Protein AF-A0A2N8MAU3-F1 (afdb_monomer_lite)

pLDDT: mean 81.54, std 16.74, range [30.52, 98.19]

Secondary structure (DSSP, 8-state):
-PPP-------------PPPPP-TTT-TTTTTSEEEEEEEEE-TT--SS----TTGGGTT-EEEE-SSEEESSTTT-EES---EEEEE-GGGGGGGT-SSHHHHHHHTTS-GGGTTT--EEEEE-SSS-EEEEEETTEEEE-SSSSEEEEEE----SS--HHHHHHHHHHHHHHHHHHHHH-S---GGGSPPSSHHHHHHHHHHHGGG-GGGGTTHHHHHHHHHH-S-HHHHHHHHHHHHHHHHHHHHHHHHHHHHHS-HHHHHHHHHHHHHHHHHHHHHHTHHHHH--STTHHHHHHHHHHHHHHHHHHHHHT--

Structure (mmCIF, N/CA/C/O backbone):
data_AF-A0A2N8MAU3-F1
#
_entry.id   AF-A0A2N8MAU3-F1
#
loop_
_atom_site.group_PDB
_atom_site.id
_atom_site.type_symbol
_atom_site.label_atom_id
_atom_site.label_alt_id
_atom_site.label_comp_id
_atom_site.label_asym_id
_atom_site.label_entity_id
_atom_site.label_seq_id
_atom_site.pdbx_PDB_ins_code
_atom_site.Cartn_x
_atom_site.Cartn_y
_atom_site.Cartn_z
_atom_site.occupancy
_atom_site.B_iso_or_equiv
_atom_site.auth_seq_id
_atom_site.auth_comp_id
_atom_site.auth_asym_id
_atom_site.auth_atom_id
_atom_site.pdbx_PDB_model_num
ATOM 1 N N . MET A 1 1 ? 4.322 -63.209 -23.245 1.00 35.06 1 MET A N 1
ATOM 2 C CA . MET A 1 1 ? 3.659 -62.703 -22.024 1.00 35.06 1 MET A CA 1
ATOM 3 C C . MET A 1 1 ? 4.448 -61.507 -21.496 1.00 35.06 1 MET A C 1
ATOM 5 O O . MET A 1 1 ? 5.537 -61.737 -20.985 1.00 35.06 1 MET A O 1
ATOM 9 N N . PRO A 1 2 ? 3.981 -60.256 -21.631 1.00 38.62 2 PRO A N 1
ATOM 10 C CA . PRO A 1 2 ? 4.537 -59.134 -20.883 1.00 38.62 2 PRO A CA 1
ATOM 11 C C . PRO A 1 2 ? 3.672 -58.840 -19.646 1.00 38.62 2 PRO A C 1
ATOM 13 O O . PRO A 1 2 ? 2.444 -58.888 -19.702 1.00 38.62 2 PRO A O 1
ATOM 16 N N . ARG A 1 3 ? 4.325 -58.597 -18.506 1.00 37.81 3 ARG A N 1
ATOM 17 C CA . ARG A 1 3 ? 3.696 -58.310 -17.208 1.00 37.81 3 ARG A CA 1
ATOM 18 C C . ARG A 1 3 ? 3.239 -56.846 -17.153 1.00 37.81 3 ARG A C 1
ATOM 20 O O . ARG A 1 3 ? 4.057 -55.953 -17.341 1.00 37.81 3 ARG A O 1
ATOM 27 N N . LEU A 1 4 ? 1.955 -56.617 -16.866 1.00 32.88 4 LEU A N 1
ATOM 28 C CA . LEU A 1 4 ? 1.401 -55.305 -16.514 1.00 32.88 4 LEU A CA 1
ATOM 29 C C . LEU A 1 4 ? 1.858 -54.906 -15.102 1.00 32.88 4 LEU A C 1
ATOM 31 O O . LEU A 1 4 ? 1.647 -55.658 -14.152 1.00 32.88 4 LEU A O 1
ATOM 35 N N . ILE A 1 5 ? 2.449 -53.719 -14.966 1.00 39.41 5 ILE A N 1
ATOM 36 C CA . ILE A 1 5 ? 2.705 -53.068 -13.676 1.00 39.41 5 ILE A CA 1
ATOM 37 C C . ILE A 1 5 ? 1.563 -52.074 -13.449 1.00 39.41 5 ILE A C 1
ATOM 39 O O . ILE A 1 5 ? 1.446 -51.087 -14.171 1.00 39.41 5 ILE A O 1
ATOM 43 N N . ALA A 1 6 ? 0.698 -52.355 -12.474 1.00 35.03 6 ALA A N 1
ATOM 44 C CA . ALA A 1 6 ? -0.357 -51.445 -12.044 1.00 35.03 6 ALA A CA 1
ATOM 45 C C . ALA A 1 6 ? 0.228 -50.410 -11.069 1.00 35.03 6 ALA A C 1
ATOM 47 O O . ALA A 1 6 ? 0.664 -50.763 -9.974 1.00 35.03 6 ALA A O 1
ATOM 48 N N . ALA A 1 7 ? 0.250 -49.138 -11.468 1.00 35.91 7 ALA A N 1
ATOM 49 C CA . ALA A 1 7 ? 0.604 -48.029 -10.590 1.00 35.91 7 ALA A CA 1
ATOM 50 C C . ALA A 1 7 ? -0.634 -47.601 -9.784 1.00 35.91 7 ALA A C 1
ATOM 52 O O . ALA A 1 7 ? -1.615 -47.118 -10.348 1.00 35.91 7 ALA A O 1
ATOM 53 N N . LEU A 1 8 ? -0.596 -47.795 -8.463 1.00 35.97 8 LEU A N 1
ATOM 54 C CA . LEU A 1 8 ? -1.596 -47.264 -7.538 1.00 35.97 8 LEU A CA 1
ATOM 55 C C . LEU A 1 8 ? -1.408 -45.747 -7.391 1.00 35.97 8 LEU A C 1
ATOM 57 O O . LEU A 1 8 ? -0.421 -45.287 -6.822 1.00 35.97 8 LEU A O 1
ATOM 61 N N . LEU A 1 9 ? -2.376 -44.977 -7.887 1.00 35.75 9 LEU A N 1
ATOM 62 C CA . LEU A 1 9 ? -2.501 -43.541 -7.640 1.00 35.75 9 LEU A CA 1
ATOM 63 C C . LEU A 1 9 ? -3.087 -43.314 -6.241 1.00 35.75 9 LEU A C 1
ATOM 65 O O . LEU A 1 9 ? -4.290 -43.448 -6.028 1.00 35.75 9 LEU A O 1
ATOM 69 N N . THR A 1 10 ? -2.243 -42.949 -5.280 1.00 36.44 10 THR A N 1
ATOM 70 C CA . THR A 1 10 ? -2.692 -42.402 -3.996 1.00 36.44 10 THR A CA 1
ATOM 71 C C . THR A 1 10 ? -3.088 -40.939 -4.187 1.00 36.44 10 THR A C 1
ATOM 73 O O . THR A 1 10 ? -2.227 -40.070 -4.321 1.00 36.44 10 THR A O 1
ATOM 76 N N . PHE A 1 11 ? -4.392 -40.660 -4.203 1.00 36.91 11 PHE A N 1
ATOM 77 C CA . PHE A 1 11 ? -4.931 -39.302 -4.121 1.00 36.91 11 PHE A CA 1
ATOM 78 C C . PHE A 1 11 ? -4.645 -38.726 -2.725 1.00 36.91 11 PHE A C 1
ATOM 80 O O . PHE A 1 11 ? -5.356 -39.005 -1.761 1.00 36.91 11 PHE A O 1
ATOM 87 N N . GLY A 1 12 ? -3.578 -37.938 -2.606 1.00 35.78 12 GLY A N 1
ATOM 88 C CA . GLY A 1 12 ? -3.342 -37.100 -1.436 1.00 35.78 12 GLY A CA 1
ATOM 89 C C . GLY A 1 12 ? -4.326 -35.933 -1.441 1.00 35.78 12 GLY A C 1
ATOM 90 O O . GLY A 1 12 ? -4.274 -35.084 -2.328 1.00 35.78 12 GLY A O 1
ATOM 91 N N . ILE A 1 13 ? -5.230 -35.896 -0.464 1.00 38.69 13 ILE A N 1
ATOM 92 C CA . ILE A 1 13 ? -6.131 -34.763 -0.239 1.00 38.69 13 ILE A CA 1
ATOM 93 C C . ILE A 1 13 ? -5.269 -33.567 0.190 1.00 38.69 13 ILE A C 1
ATOM 95 O O . ILE A 1 13 ? -4.770 -33.513 1.313 1.00 38.69 13 ILE A O 1
ATOM 99 N N . LEU A 1 14 ? -5.062 -32.618 -0.724 1.00 33.78 14 LEU A N 1
ATOM 100 C CA . LEU A 1 14 ? -4.430 -31.333 -0.435 1.00 33.78 14 LEU A CA 1
ATOM 101 C C . LEU A 1 14 ? -5.417 -30.463 0.347 1.00 33.78 14 LEU A C 1
ATOM 103 O O . LEU A 1 14 ? -6.359 -29.908 -0.213 1.00 33.78 14 LEU A O 1
ATOM 107 N N . ILE A 1 15 ? -5.184 -30.340 1.652 1.00 32.03 15 ILE A N 1
ATOM 108 C CA . ILE A 1 15 ? -5.850 -29.340 2.486 1.00 32.03 15 ILE A CA 1
ATOM 109 C C . ILE A 1 15 ? -5.292 -27.967 2.069 1.00 32.03 15 ILE A C 1
ATOM 111 O O . ILE A 1 15 ? -4.072 -27.777 2.111 1.00 32.03 15 ILE A O 1
ATOM 115 N N . PRO A 1 16 ? -6.126 -27.003 1.642 1.00 30.52 16 PRO A N 1
ATOM 116 C CA . PRO A 1 16 ? -5.646 -25.677 1.288 1.00 30.52 16 PRO A CA 1
ATOM 117 C C . PRO A 1 16 ? -5.065 -25.003 2.533 1.00 30.52 16 PRO A C 1
ATOM 119 O O . PRO A 1 16 ? -5.749 -24.830 3.541 1.00 30.52 16 PRO A O 1
ATOM 122 N N . ALA A 1 17 ? -3.793 -24.608 2.462 1.00 34.41 17 ALA A N 1
ATOM 123 C CA . ALA A 1 17 ? -3.182 -23.765 3.478 1.00 34.41 17 ALA A CA 1
ATOM 124 C C . ALA A 1 17 ? -3.947 -22.432 3.530 1.00 34.41 17 ALA A C 1
ATOM 126 O O . ALA A 1 17 ? -3.876 -21.633 2.591 1.00 34.41 17 ALA A O 1
ATOM 127 N N . ARG A 1 18 ? -4.706 -22.217 4.614 1.00 32.53 18 ARG A N 1
ATOM 128 C CA . ARG A 1 18 ? -5.287 -20.914 4.959 1.00 32.53 18 ARG A CA 1
ATOM 129 C C . ARG A 1 18 ? -4.154 -19.888 4.971 1.00 32.53 18 ARG A C 1
ATOM 131 O O . ARG A 1 18 ? -3.128 -20.113 5.611 1.00 32.53 18 ARG A O 1
ATOM 138 N N . ALA A 1 19 ? -4.334 -18.782 4.252 1.00 36.06 19 ALA A N 1
ATOM 139 C CA . ALA A 1 19 ? -3.484 -17.615 4.427 1.00 36.06 19 ALA A CA 1
ATOM 140 C C . ALA A 1 19 ? -3.540 -17.229 5.910 1.00 36.06 19 ALA A C 1
ATOM 142 O O . ALA A 1 19 ? -4.628 -17.017 6.444 1.00 36.06 19 ALA A O 1
ATOM 143 N N . MET A 1 20 ? -2.392 -17.220 6.586 1.00 32.50 20 MET A N 1
ATOM 144 C CA . MET A 1 20 ? -2.327 -16.713 7.950 1.00 32.50 20 MET A CA 1
ATOM 145 C C . MET A 1 20 ? -2.714 -15.229 7.908 1.00 32.50 20 MET A C 1
ATOM 147 O O . MET A 1 20 ? -2.143 -14.495 7.096 1.00 32.50 20 MET A O 1
ATOM 151 N N . PRO A 1 21 ? -3.691 -14.778 8.712 1.00 42.03 21 PRO A N 1
ATOM 152 C CA . PRO A 1 21 ? -3.968 -13.356 8.830 1.00 42.03 21 PRO A CA 1
ATOM 153 C C . PRO A 1 21 ? -2.698 -12.662 9.330 1.00 42.03 21 PRO A C 1
ATOM 155 O O . PRO A 1 21 ? -2.069 -13.133 10.278 1.00 42.03 21 PRO A O 1
ATOM 158 N N . LEU A 1 22 ? -2.302 -11.583 8.650 1.00 45.19 22 LEU A N 1
ATOM 159 C CA . LEU A 1 22 ? -1.196 -10.722 9.068 1.00 45.19 22 LEU A CA 1
ATOM 160 C C . LEU A 1 22 ? -1.398 -10.332 10.535 1.00 45.19 22 LEU A C 1
ATOM 162 O O . LEU A 1 22 ? -2.464 -9.834 10.898 1.00 45.19 22 LEU A O 1
ATOM 166 N N . ASP A 1 23 ? -0.387 -10.586 11.362 1.00 51.19 23 ASP A N 1
ATOM 167 C CA . ASP A 1 23 ? -0.362 -10.190 12.764 1.00 51.19 23 ASP A CA 1
ATOM 168 C C . ASP A 1 23 ? -0.163 -8.662 12.849 1.00 51.19 23 ASP A C 1
ATOM 170 O O . ASP A 1 23 ? 0.918 -8.171 12.518 1.00 51.19 23 ASP A O 1
ATOM 174 N N . PRO A 1 24 ? -1.165 -7.876 13.284 1.00 47.03 24 PRO A N 1
ATOM 175 C CA . PRO A 1 24 ? -1.055 -6.421 13.378 1.00 47.03 24 PRO A CA 1
ATOM 176 C C . PRO A 1 24 ? -0.015 -5.954 14.407 1.00 47.03 24 PRO A C 1
ATOM 178 O O . PRO A 1 24 ? 0.357 -4.785 14.401 1.00 47.03 24 PRO A O 1
ATOM 181 N N . SER A 1 25 ? 0.438 -6.828 15.314 1.00 48.25 25 SER A N 1
ATOM 182 C CA . SER A 1 25 ? 1.442 -6.492 16.330 1.00 48.25 25 SER A CA 1
ATOM 183 C C . SER A 1 25 ? 2.883 -6.560 15.810 1.00 48.25 25 SER A C 1
ATOM 185 O O . SER A 1 25 ? 3.760 -5.877 16.351 1.00 48.25 25 SER A O 1
ATOM 187 N N . GLU A 1 26 ? 3.119 -7.338 14.748 1.00 41.62 26 GLU A N 1
ATOM 188 C CA . GLU A 1 26 ? 4.403 -7.421 14.038 1.00 41.62 26 GLU A CA 1
ATOM 189 C C . GLU A 1 26 ? 4.663 -6.141 13.225 1.00 41.62 26 GLU A C 1
ATOM 191 O O . GLU A 1 26 ? 5.807 -5.711 13.080 1.00 41.62 26 GLU A O 1
ATOM 196 N N . ASP A 1 27 ? 3.598 -5.471 12.779 1.00 49.47 27 ASP A N 1
ATOM 197 C CA . ASP A 1 27 ? 3.651 -4.172 12.118 1.00 49.47 27 ASP A CA 1
ATOM 198 C C . ASP A 1 27 ? 3.193 -3.065 13.080 1.00 49.47 27 ASP A C 1
ATOM 200 O O . ASP A 1 27 ? 2.078 -2.539 13.032 1.00 49.47 27 ASP A O 1
ATOM 204 N N . LYS A 1 28 ? 4.106 -2.683 13.982 1.00 45.03 28 LYS A N 1
ATOM 205 C CA . LYS A 1 28 ? 3.910 -1.590 14.953 1.00 45.03 28 LYS A CA 1
ATOM 206 C C . LYS A 1 28 ? 3.611 -0.227 14.303 1.00 45.03 28 LYS A C 1
ATOM 208 O O . LYS A 1 28 ? 3.412 0.735 15.041 1.00 45.03 28 LYS A O 1
ATOM 213 N N . MET A 1 29 ? 3.592 -0.120 12.970 1.00 49.62 29 MET A N 1
ATOM 214 C CA . MET A 1 29 ? 3.203 1.082 12.230 1.00 49.62 29 MET A CA 1
ATOM 215 C C . MET A 1 29 ? 1.741 1.063 11.748 1.00 49.62 29 MET A C 1
ATOM 217 O O . MET A 1 29 ? 1.210 2.134 11.455 1.00 49.62 29 MET A O 1
ATOM 221 N N . VAL A 1 30 ? 1.039 -0.083 11.768 1.00 50.91 30 VAL A N 1
ATOM 222 C CA . VAL A 1 30 ? -0.364 -0.213 11.296 1.00 50.91 30 VAL A CA 1
ATOM 223 C C . VAL A 1 30 ? -1.321 0.756 11.987 1.00 50.91 30 VAL A C 1
ATOM 225 O O . VAL A 1 30 ? -2.284 1.221 11.379 1.00 50.91 30 VAL A O 1
ATOM 228 N N . PHE A 1 31 ? -1.076 1.084 13.257 1.00 58.31 31 PHE A N 1
ATOM 229 C CA . PHE A 1 31 ? -1.939 2.010 13.987 1.00 58.31 31 PHE A CA 1
ATOM 230 C C . PHE A 1 31 ? -1.546 3.482 13.799 1.00 58.31 31 PHE A C 1
ATOM 232 O O . PHE A 1 31 ? -2.409 4.335 13.963 1.00 58.31 31 PHE A O 1
ATOM 239 N N . SER A 1 32 ? -0.297 3.797 13.429 1.00 57.53 32 SER A N 1
ATOM 240 C CA . SER A 1 32 ? 0.159 5.189 13.261 1.00 57.53 32 SER A CA 1
ATOM 241 C C . SER A 1 32 ? -0.370 5.882 12.002 1.00 57.53 32 SER A C 1
ATOM 243 O O . SER A 1 32 ? -0.270 7.107 11.884 1.00 57.53 32 SER A O 1
ATOM 245 N N . ASP A 1 33 ? -0.964 5.113 11.091 1.00 61.38 33 ASP A N 1
ATOM 246 C CA . ASP A 1 33 ? -1.648 5.623 9.909 1.00 61.38 33 ASP A CA 1
ATOM 247 C C . ASP A 1 33 ? -2.937 6.384 10.260 1.00 61.38 33 ASP A C 1
ATOM 249 O O . ASP A 1 33 ? -3.462 6.330 11.375 1.00 61.38 33 ASP A O 1
ATOM 253 N N . GLN A 1 34 ? -3.466 7.124 9.286 1.00 71.12 34 GLN A N 1
ATOM 254 C CA . GLN A 1 34 ? -4.763 7.779 9.420 1.00 71.12 34 GLN A CA 1
ATOM 255 C C . GLN A 1 34 ? -5.893 6.747 9.287 1.00 71.12 34 GLN A C 1
ATOM 257 O O . GLN A 1 34 ? -6.017 6.076 8.264 1.00 71.12 34 GLN A O 1
ATOM 262 N N . TRP A 1 35 ? -6.750 6.674 10.299 1.00 83.56 35 TRP A N 1
ATOM 263 C CA . TRP A 1 35 ? -7.984 5.894 10.304 1.00 83.56 35 TRP A CA 1
ATOM 264 C C . TRP A 1 35 ? -9.160 6.814 10.015 1.00 83.56 35 TRP A C 1
ATOM 266 O O . TRP A 1 35 ? -9.143 7.969 10.417 1.00 83.56 35 TRP A O 1
ATOM 276 N N . MET A 1 36 ? -10.191 6.329 9.342 1.00 85.38 36 MET A N 1
ATOM 277 C CA . MET A 1 36 ? -11.463 7.029 9.216 1.00 85.38 36 MET A CA 1
ATOM 278 C C . MET A 1 36 ? -12.447 6.434 10.208 1.00 85.38 36 MET A C 1
ATOM 280 O O . MET A 1 36 ? -12.585 5.215 10.335 1.00 85.38 36 MET A O 1
ATOM 284 N N . LEU A 1 37 ? -13.151 7.302 10.923 1.00 89.69 37 LEU A N 1
ATOM 285 C CA . LEU A 1 37 ? -14.294 6.871 11.703 1.00 89.69 37 LEU A CA 1
ATOM 286 C C . LEU A 1 37 ? -15.432 6.541 10.730 1.00 89.69 37 LEU A C 1
ATOM 288 O O . LEU A 1 37 ? -16.098 7.429 10.207 1.00 89.69 37 LEU A O 1
ATOM 292 N N . GLY A 1 38 ? -15.581 5.258 10.432 1.00 84.19 38 GLY A N 1
ATOM 293 C CA . GLY A 1 38 ? -16.472 4.727 9.415 1.00 84.19 38 GLY A CA 1
ATOM 294 C C . GLY A 1 38 ? -17.906 4.570 9.903 1.00 84.19 38 GLY A C 1
ATOM 295 O O . GLY A 1 38 ? -18.414 5.353 10.705 1.00 84.19 38 GLY A O 1
ATOM 296 N N . LYS A 1 39 ? -18.600 3.545 9.404 1.00 82.81 39 LYS A N 1
ATOM 297 C CA . LYS A 1 39 ? -19.983 3.270 9.832 1.00 82.81 39 LYS A CA 1
ATOM 298 C C . LYS A 1 39 ? -20.042 2.785 11.285 1.00 82.81 39 LYS A C 1
ATOM 300 O O . LYS A 1 39 ? -19.079 2.274 11.844 1.00 82.81 39 LYS A O 1
ATOM 305 N N . ARG A 1 40 ? -21.227 2.878 11.883 1.00 90.94 40 ARG A N 1
ATOM 306 C CA . ARG A 1 40 ? -21.546 2.268 13.180 1.00 90.94 40 ARG A CA 1
ATOM 307 C C . ARG A 1 40 ? -22.702 1.293 13.041 1.00 90.94 4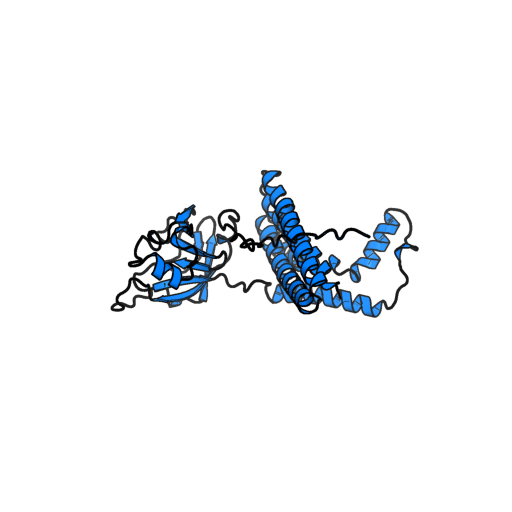0 ARG A C 1
ATOM 309 O O . ARG A 1 40 ? -23.524 1.425 12.132 1.00 90.94 40 ARG A O 1
ATOM 316 N N . VAL A 1 41 ? -22.777 0.353 13.968 1.00 90.88 41 VAL A N 1
ATOM 317 C CA . VAL A 1 41 ? -23.876 -0.605 14.100 1.00 90.88 41 VAL A CA 1
ATOM 318 C C . VAL A 1 41 ? -24.452 -0.526 15.506 1.00 90.88 41 VAL A C 1
ATOM 320 O O . VAL A 1 41 ? -23.755 -0.129 16.442 1.00 90.88 41 VAL A O 1
ATOM 323 N N . ALA A 1 42 ? -25.727 -0.886 15.657 1.00 91.25 42 ALA A N 1
ATOM 324 C CA . ALA A 1 42 ? -26.327 -1.013 16.978 1.00 91.25 42 ALA A CA 1
ATOM 325 C C . ALA A 1 42 ? -25.536 -2.041 17.794 1.00 91.25 42 ALA A C 1
ATOM 327 O O . ALA A 1 42 ? -25.217 -3.127 17.300 1.00 91.25 42 ALA A O 1
ATOM 328 N N . ALA A 1 43 ? -25.201 -1.684 19.028 1.00 91.44 43 ALA A N 1
ATOM 329 C CA . ALA A 1 43 ? -24.482 -2.572 19.914 1.00 91.44 43 ALA A CA 1
ATOM 330 C C . ALA A 1 43 ? -25.327 -3.828 20.189 1.00 91.44 43 ALA A C 1
ATOM 332 O O . ALA A 1 43 ? -26.486 -3.709 20.583 1.00 91.44 43 ALA A O 1
ATOM 333 N N . PRO A 1 44 ? -24.781 -5.043 20.031 1.00 90.62 44 PRO A N 1
ATOM 334 C CA . PRO A 1 44 ? -25.577 -6.266 20.136 1.00 90.62 44 PRO A CA 1
ATOM 335 C C . PRO A 1 44 ? -26.083 -6.557 21.561 1.00 90.62 44 PRO A C 1
ATOM 337 O O . PRO A 1 44 ? -26.920 -7.438 21.744 1.00 90.62 44 PRO A O 1
ATOM 340 N N . TRP A 1 45 ? -25.586 -5.823 22.561 1.00 88.19 45 TRP A N 1
ATOM 341 C CA . TRP A 1 45 ? -26.000 -5.896 23.964 1.00 88.19 45 TRP A CA 1
ATOM 342 C C . TRP A 1 45 ? -27.046 -4.847 24.369 1.00 88.19 45 TRP A C 1
ATOM 344 O O . TRP A 1 45 ? -27.476 -4.846 25.521 1.00 88.19 45 TRP A O 1
ATOM 354 N N . THR A 1 46 ? -27.442 -3.934 23.474 1.00 84.88 46 THR A N 1
ATOM 355 C CA . THR A 1 46 ? -28.456 -2.919 23.800 1.00 84.88 46 THR A CA 1
ATOM 356 C C . THR A 1 46 ? -29.876 -3.461 23.637 1.00 84.88 46 THR A C 1
ATOM 358 O O . THR A 1 46 ? -30.162 -4.272 22.757 1.00 84.88 46 THR A O 1
ATOM 361 N N . ASN A 1 47 ? -30.794 -2.943 24.456 1.00 75.19 47 ASN A N 1
ATOM 362 C CA . ASN A 1 47 ? -32.236 -3.169 24.321 1.00 75.19 47 ASN A CA 1
ATOM 363 C C . ASN A 1 47 ? -32.922 -2.084 23.459 1.00 75.19 47 ASN A C 1
ATOM 365 O O . ASN A 1 47 ? -34.141 -2.108 23.300 1.00 75.19 47 ASN A O 1
ATOM 369 N N . GLY A 1 48 ? -32.165 -1.113 22.922 1.00 66.31 48 GLY A N 1
ATOM 370 C CA . GLY A 1 48 ? -32.648 -0.103 21.968 1.00 66.31 48 GLY A CA 1
ATOM 371 C C . GLY A 1 48 ? -33.449 1.063 22.565 1.00 66.31 48 GLY A C 1
ATOM 372 O O . GLY A 1 48 ? -34.003 1.869 21.822 1.00 66.31 48 GLY A O 1
ATOM 373 N N . THR A 1 49 ? -33.527 1.172 23.894 1.00 64.88 49 THR A N 1
ATOM 374 C CA . THR A 1 49 ? -34.353 2.170 24.604 1.00 64.88 49 THR A CA 1
ATOM 375 C C . THR A 1 49 ? -33.687 3.538 24.785 1.00 64.88 49 THR A C 1
ATOM 377 O O . THR A 1 49 ? -34.365 4.510 25.117 1.00 64.88 49 THR A O 1
ATOM 380 N N . ARG A 1 50 ? -32.370 3.637 24.577 1.00 60.88 50 ARG A N 1
ATOM 381 C CA . ARG A 1 50 ? -31.590 4.882 24.564 1.00 60.88 50 ARG A CA 1
ATOM 382 C C . ARG A 1 50 ? -30.789 4.899 23.258 1.00 60.88 50 ARG A C 1
ATOM 384 O O . ARG A 1 50 ? -30.441 3.846 22.742 1.00 60.88 50 ARG A O 1
ATOM 391 N N . GLN A 1 51 ? -30.621 6.073 22.658 1.00 65.19 51 GLN A N 1
ATOM 392 C CA . GLN A 1 51 ? -29.823 6.247 21.439 1.00 65.19 51 GLN A CA 1
ATOM 393 C C . GLN A 1 51 ? -28.883 7.426 21.656 1.00 65.19 51 GLN A C 1
ATOM 395 O O . GLN A 1 51 ? -29.038 8.488 21.051 1.00 65.19 51 GLN A O 1
ATOM 400 N N . GLN A 1 52 ? -27.950 7.266 22.590 1.00 74.94 52 GLN A N 1
ATOM 401 C CA . GLN A 1 52 ? -26.876 8.228 22.752 1.00 74.94 52 GLN A CA 1
ATOM 402 C C . GLN A 1 52 ? -25.778 7.902 21.745 1.00 74.94 52 GLN A C 1
ATOM 404 O O . GLN A 1 52 ? -25.202 6.820 21.736 1.00 74.94 52 GLN A O 1
ATOM 409 N N . ASP A 1 53 ? -25.540 8.852 20.856 1.00 83.94 53 ASP A N 1
ATOM 410 C CA . ASP A 1 53 ? -24.585 8.728 19.769 1.00 83.94 53 ASP A CA 1
ATOM 411 C C . ASP A 1 53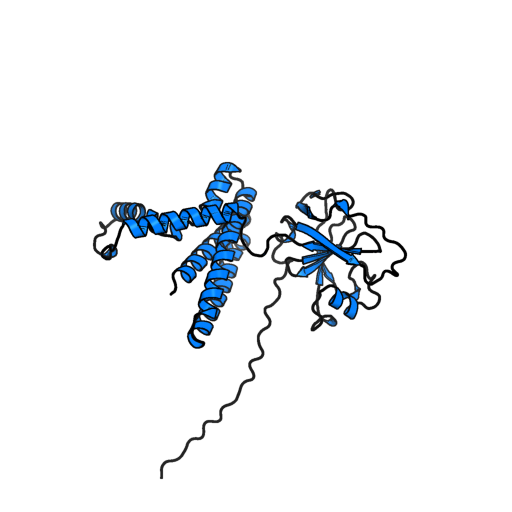 ? -23.588 9.875 19.860 1.00 83.94 53 ASP A C 1
ATOM 413 O O . ASP A 1 53 ? -23.765 10.940 19.259 1.00 83.94 53 ASP A O 1
ATOM 417 N N . SER A 1 54 ? -22.577 9.674 20.705 1.00 82.25 54 SER A N 1
ATOM 418 C CA . SER A 1 54 ? -21.580 10.702 21.002 1.00 82.25 54 SER A CA 1
ATOM 419 C C . SER A 1 54 ? -20.709 11.067 19.799 1.00 82.25 54 SER A C 1
ATOM 421 O O . SER A 1 54 ? -20.165 12.169 19.769 1.00 82.25 54 SER A O 1
ATOM 423 N N . LEU A 1 55 ? -20.620 10.193 18.791 1.00 87.19 55 LEU A N 1
ATOM 424 C CA . LEU A 1 55 ? -19.703 10.333 17.661 1.00 87.19 55 LEU A CA 1
ATOM 425 C C . LEU A 1 55 ? -20.389 10.578 16.313 1.00 87.19 55 LEU A C 1
ATOM 427 O O . LEU A 1 55 ? -19.695 10.650 15.302 1.00 87.19 55 LEU A O 1
ATOM 431 N N . ASN A 1 56 ? -21.715 10.761 16.265 1.00 87.38 56 ASN A N 1
ATOM 432 C CA . ASN A 1 56 ? -22.453 10.980 15.010 1.00 87.38 56 ASN A CA 1
ATOM 433 C C . ASN A 1 56 ? -21.807 12.028 14.099 1.00 87.38 56 ASN A C 1
ATOM 435 O O . ASN A 1 56 ? -21.726 11.871 12.885 1.00 87.38 56 ASN A O 1
ATOM 439 N N . LYS A 1 57 ? -21.388 13.139 14.714 1.00 86.88 57 LYS A N 1
ATOM 440 C CA . LYS A 1 57 ? -20.833 14.302 14.016 1.00 86.88 57 LYS A CA 1
ATOM 441 C C . LYS A 1 57 ? -19.422 14.042 13.499 1.00 86.88 57 LYS A C 1
ATOM 443 O O . LYS A 1 57 ? -19.019 14.679 12.535 1.00 86.88 57 LYS A O 1
ATOM 448 N N . SER A 1 58 ? -18.728 13.094 14.115 1.00 86.50 58 SER A N 1
ATOM 449 C CA . SER A 1 58 ? -17.360 12.705 13.798 1.00 86.50 58 SER A CA 1
ATOM 450 C C . SER A 1 58 ? -17.306 11.548 12.792 1.00 86.50 58 SER A C 1
ATOM 452 O O . SER A 1 58 ? -16.227 11.207 12.314 1.00 86.50 58 SER A O 1
ATOM 454 N N . LEU A 1 59 ? -18.441 10.935 12.426 1.00 86.25 59 LEU A N 1
ATOM 455 C CA . LEU A 1 59 ? -18.480 9.949 11.342 1.00 86.25 59 LEU A CA 1
ATOM 456 C C . LEU A 1 59 ? -17.921 10.579 10.052 1.00 86.25 59 LEU A C 1
ATOM 458 O O . LEU A 1 59 ? -18.189 11.739 9.735 1.00 86.25 59 LEU A O 1
ATOM 462 N N . GLY A 1 60 ? -17.101 9.826 9.326 1.00 79.94 60 GLY A N 1
ATOM 463 C CA . GLY A 1 60 ? -16.366 10.292 8.152 1.00 79.94 60 GLY A CA 1
ATOM 464 C C . GLY A 1 60 ? -15.189 11.227 8.452 1.00 79.94 60 GLY A C 1
ATOM 465 O O . GLY A 1 60 ? -14.580 11.720 7.507 1.00 79.94 60 GLY A O 1
ATOM 466 N N . HIS A 1 61 ? -14.848 11.482 9.721 1.00 82.25 61 HIS A N 1
ATOM 467 C CA . HIS A 1 61 ? -13.670 12.270 10.092 1.00 82.25 61 HIS A CA 1
ATOM 468 C C . HIS A 1 61 ? -12.470 11.359 10.390 1.00 82.25 61 HIS A C 1
ATOM 470 O O . HIS A 1 61 ? -12.644 10.222 10.845 1.00 82.25 61 HIS A O 1
ATOM 476 N N . PRO A 1 62 ? -11.240 11.834 10.133 1.00 82.56 62 PRO A N 1
ATOM 477 C CA . PRO A 1 62 ? -10.044 11.061 10.409 1.00 82.56 62 PRO A CA 1
ATOM 478 C C . PRO A 1 62 ? -9.696 11.018 11.902 1.00 82.56 62 PRO A C 1
ATOM 480 O O . PRO A 1 62 ? -9.906 11.977 12.642 1.00 82.56 62 PRO A O 1
ATOM 483 N N . ILE A 1 63 ? -9.065 9.919 12.304 1.00 87.31 63 ILE A N 1
ATOM 484 C CA . ILE A 1 63 ? -8.431 9.674 13.596 1.00 87.31 63 ILE A CA 1
ATOM 485 C C . ILE A 1 63 ? -6.974 9.310 13.337 1.00 87.31 63 ILE A C 1
ATOM 487 O O . ILE A 1 63 ? -6.678 8.460 12.495 1.00 87.31 63 ILE A O 1
ATOM 491 N N . ARG A 1 64 ? -6.044 9.941 14.054 1.00 84.94 64 ARG A N 1
ATOM 492 C CA . ARG A 1 64 ? -4.609 9.651 13.924 1.00 84.94 64 ARG A CA 1
ATOM 493 C C . ARG A 1 64 ? -4.039 9.272 15.278 1.00 84.94 64 ARG A C 1
ATOM 495 O O . ARG A 1 64 ? -4.052 10.075 16.211 1.00 84.94 64 ARG A O 1
ATOM 502 N N . PHE A 1 65 ? -3.502 8.063 15.376 1.00 85.25 65 PHE A N 1
ATOM 503 C CA . PHE A 1 65 ? -2.857 7.583 16.592 1.00 85.25 65 PHE A CA 1
ATOM 504 C C . PHE A 1 65 ? -1.371 7.945 16.553 1.00 85.25 65 PHE A C 1
ATOM 506 O O . PHE A 1 65 ? -0.530 7.206 16.047 1.00 85.25 65 PHE A O 1
ATOM 513 N N . LEU A 1 66 ? -1.032 9.120 17.077 1.00 78.62 66 LEU A N 1
ATOM 514 C CA . LEU A 1 66 ? 0.350 9.579 17.168 1.00 78.62 66 LEU A CA 1
ATOM 515 C C . LEU A 1 66 ? 1.003 9.052 18.447 1.00 78.62 66 LEU A C 1
ATOM 517 O O . LEU A 1 66 ? 0.335 8.672 19.411 1.00 78.62 66 LEU A O 1
ATOM 521 N N . ARG A 1 67 ? 2.338 9.094 18.487 1.00 79.25 67 ARG A N 1
ATOM 522 C CA . ARG A 1 67 ? 3.134 8.631 19.636 1.00 79.25 67 ARG A CA 1
ATOM 523 C C . ARG A 1 67 ? 2.759 9.313 20.956 1.00 79.25 67 ARG A C 1
ATOM 525 O O . ARG A 1 67 ? 2.775 8.666 21.995 1.00 79.25 67 ARG A O 1
ATOM 532 N N . GLU A 1 68 ? 2.455 10.609 20.917 1.00 83.00 68 GLU A N 1
ATOM 533 C CA . GLU A 1 68 ? 2.221 11.422 22.121 1.00 83.00 68 GLU A CA 1
ATOM 534 C C . GLU A 1 68 ? 0.763 11.859 22.303 1.00 83.00 68 GLU A C 1
ATOM 536 O O . GLU A 1 68 ? 0.421 12.426 23.344 1.00 83.00 68 GLU A O 1
ATOM 541 N N . ARG A 1 69 ? -0.110 11.595 21.324 1.00 88.06 69 ARG A N 1
ATOM 542 C CA . ARG A 1 69 ? -1.536 11.937 21.376 1.00 88.06 69 ARG A CA 1
ATOM 543 C C . ARG A 1 69 ? -2.355 11.170 20.339 1.00 88.06 69 ARG A C 1
ATOM 545 O O . ARG A 1 69 ? -1.805 10.663 19.371 1.00 88.06 69 ARG A O 1
ATOM 552 N N . ILE A 1 70 ? -3.666 11.141 20.520 1.00 90.50 70 ILE A N 1
ATOM 553 C CA . ILE A 1 70 ? -4.633 10.727 19.505 1.00 90.50 70 ILE A CA 1
ATOM 554 C C . ILE A 1 70 ? -5.304 11.998 18.994 1.00 90.50 70 ILE A C 1
ATOM 556 O O . ILE A 1 70 ? -6.002 12.671 19.757 1.00 90.50 70 ILE A O 1
ATOM 560 N N . ASP A 1 71 ? -5.068 12.322 17.724 1.00 88.06 71 ASP A N 1
ATOM 561 C CA . ASP A 1 71 ? -5.743 13.423 17.039 1.00 88.06 71 ASP A CA 1
ATOM 562 C C . ASP A 1 71 ? -7.095 12.906 16.541 1.00 88.06 71 ASP A C 1
ATOM 564 O O . ASP A 1 71 ? -7.171 12.191 15.541 1.00 88.06 71 ASP A O 1
ATOM 568 N N . ALA A 1 72 ? -8.144 13.234 17.291 1.00 88.31 72 ALA A N 1
ATOM 569 C CA . ALA A 1 72 ? -9.542 12.926 17.014 1.00 88.31 72 ALA A CA 1
ATOM 570 C C . ALA A 1 72 ? -10.437 13.975 17.688 1.00 88.31 72 ALA A C 1
ATOM 572 O O . ALA A 1 72 ? -9.970 14.781 18.494 1.00 88.31 72 ALA A O 1
ATOM 573 N N . GLU A 1 73 ? -11.732 13.954 17.390 1.00 86.50 73 GLU A N 1
ATOM 574 C CA . GLU A 1 73 ? -12.715 14.729 18.146 1.00 86.50 73 GLU A CA 1
ATOM 575 C C . GLU A 1 73 ? -13.018 14.068 19.502 1.00 86.50 73 GLU A C 1
ATOM 577 O O . GLU A 1 73 ? -12.871 12.857 19.679 1.00 86.50 73 GLU A O 1
ATOM 582 N N . THR A 1 74 ? -13.439 14.859 20.491 1.00 83.06 74 THR A N 1
ATOM 583 C CA . THR A 1 74 ? -13.929 14.344 21.780 1.00 83.06 74 THR A CA 1
ATOM 584 C C . THR A 1 74 ? -15.123 13.407 21.552 1.00 83.06 74 THR A C 1
ATOM 586 O O . THR A 1 74 ? -16.014 13.776 20.788 1.00 83.06 74 THR A O 1
ATOM 589 N N . PRO A 1 75 ? -15.214 12.252 22.240 1.00 86.75 75 PRO A N 1
ATOM 590 C CA . PRO A 1 75 ? -14.362 11.787 23.348 1.00 86.75 75 PRO A CA 1
ATOM 591 C C . PRO A 1 75 ? -13.119 10.961 22.964 1.00 86.75 75 PRO A C 1
ATOM 593 O O . PRO A 1 75 ? -12.447 10.456 23.856 1.00 86.75 75 PRO A O 1
ATOM 596 N N . LEU A 1 76 ? -12.782 10.819 21.679 1.00 89.56 76 LEU A N 1
ATOM 597 C CA . LEU A 1 76 ? -11.646 9.996 21.227 1.00 89.56 76 LEU A CA 1
ATOM 598 C C . LEU A 1 76 ? -10.282 10.689 21.332 1.00 89.56 76 LEU A C 1
ATOM 600 O O . LEU A 1 76 ? -9.250 10.015 21.352 1.00 89.56 76 LEU A O 1
ATOM 604 N N . ALA A 1 77 ? -10.265 12.020 21.406 1.00 91.25 77 ALA A N 1
ATOM 605 C CA . ALA A 1 77 ? -9.047 12.789 21.625 1.00 91.25 77 ALA A CA 1
ATOM 606 C C . ALA A 1 77 ? -8.341 12.337 22.916 1.00 91.25 77 ALA A C 1
ATOM 608 O O . ALA A 1 77 ? -8.942 12.335 23.991 1.00 91.25 77 ALA A O 1
ATOM 609 N N . CYS A 1 78 ? -7.051 12.005 22.838 1.00 92.56 78 CYS A N 1
ATOM 610 C CA . CYS A 1 78 ? -6.292 11.588 24.016 1.00 92.56 78 CYS A CA 1
ATOM 611 C C . CYS A 1 78 ? -4.887 12.182 24.052 1.00 92.56 78 CYS A C 1
ATOM 613 O O . CYS A 1 78 ? -4.151 12.124 23.073 1.00 92.56 78 CYS A O 1
ATOM 615 N N . ALA A 1 79 ? -4.478 12.697 25.211 1.00 93.69 79 ALA A N 1
ATOM 616 C CA . ALA A 1 79 ? -3.106 13.118 25.457 1.00 93.69 79 ALA A CA 1
ATOM 617 C C . ALA A 1 79 ? -2.311 11.991 26.133 1.00 93.69 79 ALA A C 1
ATOM 619 O O . ALA A 1 79 ? -2.769 11.413 27.116 1.00 93.69 79 ALA A O 1
ATOM 620 N N . LYS A 1 80 ? -1.086 11.739 25.655 1.00 89.62 80 LYS A N 1
ATOM 621 C CA . LYS A 1 80 ? -0.143 10.744 26.201 1.00 89.62 80 LYS A CA 1
ATOM 622 C C . LYS A 1 80 ? -0.721 9.315 26.271 1.00 89.62 80 LYS A C 1
ATOM 624 O O . LYS A 1 80 ? -0.719 8.714 27.351 1.00 89.62 80 LYS A O 1
ATOM 629 N N . PRO A 1 81 ? -1.197 8.762 25.141 1.00 90.88 81 PRO A N 1
ATOM 630 C CA . PRO A 1 81 ? -1.704 7.400 25.087 1.00 90.88 81 PRO A CA 1
ATOM 631 C C . PRO A 1 81 ? -0.610 6.390 25.457 1.00 90.88 81 PRO A C 1
ATOM 633 O O . PRO A 1 81 ? 0.575 6.571 25.168 1.00 90.88 81 PRO A O 1
ATOM 636 N N . LYS A 1 82 ? -1.028 5.300 26.094 1.00 90.19 82 LYS A N 1
ATOM 637 C CA . LYS A 1 82 ? -0.212 4.125 26.400 1.00 90.19 82 LYS A CA 1
ATOM 638 C C . LYS A 1 82 ? -0.697 2.973 25.531 1.00 90.19 82 LYS A C 1
ATOM 640 O O . LYS A 1 82 ? -1.594 2.237 25.930 1.00 90.19 82 LYS A O 1
ATOM 645 N N . TYR A 1 83 ? -0.130 2.869 24.334 1.00 87.38 83 TYR A N 1
ATOM 646 C CA . TYR A 1 83 ? -0.486 1.820 23.387 1.00 87.38 83 TYR A CA 1
ATOM 647 C C . TYR A 1 83 ? 0.053 0.462 23.833 1.00 87.38 83 TYR A C 1
ATOM 649 O O . TYR A 1 83 ? 1.258 0.296 24.024 1.00 87.38 83 TYR A O 1
ATOM 657 N N . GLU A 1 84 ? -0.838 -0.514 23.954 1.00 87.44 84 GLU A N 1
ATOM 658 C CA . GLU A 1 84 ? -0.491 -1.904 24.237 1.00 87.44 84 GLU A CA 1
ATOM 659 C C . GLU A 1 84 ? -1.403 -2.820 23.419 1.00 87.44 84 GLU A C 1
ATOM 661 O O . GLU A 1 84 ? -2.631 -2.709 23.495 1.00 87.44 84 GLU A O 1
ATOM 666 N N . PHE A 1 85 ? -0.798 -3.721 22.642 1.00 86.75 85 PHE A N 1
ATOM 667 C CA . PHE A 1 85 ? -1.518 -4.773 21.934 1.00 86.75 85 PHE A CA 1
ATOM 668 C C . PHE A 1 85 ? -1.704 -5.989 22.833 1.00 86.75 85 PHE A C 1
ATOM 670 O O . PHE A 1 85 ? -0.757 -6.490 23.439 1.00 86.75 85 PHE A O 1
ATOM 677 N N . ARG A 1 86 ? -2.937 -6.489 22.874 1.00 89.31 86 ARG A N 1
ATOM 678 C CA . ARG A 1 86 ? -3.328 -7.695 23.601 1.00 89.31 86 ARG A CA 1
ATOM 679 C C . ARG A 1 86 ? -4.090 -8.632 22.683 1.00 89.31 86 ARG A C 1
ATOM 681 O O . ARG A 1 86 ? -4.756 -8.196 21.751 1.00 89.31 86 ARG A O 1
ATOM 688 N N . GLN A 1 87 ? -4.024 -9.920 22.983 1.00 90.75 87 GLN A N 1
ATOM 689 C CA . GLN A 1 87 ? -4.857 -10.931 22.345 1.00 90.75 87 GLN A CA 1
ATOM 690 C C . GLN A 1 87 ? -6.020 -11.268 23.277 1.00 90.75 87 GLN A C 1
ATOM 692 O O . GLN A 1 87 ? -5.807 -11.807 24.363 1.00 90.75 87 GLN A O 1
ATOM 697 N N . LEU A 1 88 ? -7.240 -10.938 22.859 1.00 92.31 88 LEU A N 1
ATOM 698 C CA . LEU A 1 88 ? -8.462 -11.190 23.617 1.00 92.31 88 LEU A CA 1
ATOM 699 C C . LEU A 1 88 ? -9.289 -12.306 22.972 1.00 92.31 88 LEU A C 1
ATOM 701 O O . LEU A 1 88 ? -9.283 -12.487 21.757 1.00 92.31 88 LEU A O 1
ATOM 705 N N . ALA A 1 89 ? -10.012 -13.054 23.803 1.00 91.81 89 ALA A N 1
ATOM 706 C CA . ALA A 1 89 ? -11.062 -13.959 23.342 1.00 91.81 89 ALA A CA 1
ATOM 707 C C . ALA A 1 89 ? -12.371 -13.172 23.116 1.00 91.81 89 ALA A C 1
ATOM 709 O O . ALA A 1 89 ? -12.554 -12.143 23.774 1.00 91.81 89 ALA A O 1
ATOM 710 N N . PRO A 1 90 ? -13.324 -13.675 22.305 1.00 91.50 90 PRO A N 1
ATOM 711 C CA . PRO A 1 90 ? -14.607 -13.005 22.051 1.00 91.50 90 PRO A CA 1
ATOM 712 C C . PRO A 1 90 ? -15.332 -12.524 23.317 1.00 91.50 90 PRO A C 1
ATOM 714 O O . PRO A 1 90 ? -15.799 -11.392 23.384 1.00 91.50 90 PRO A O 1
ATOM 717 N N . ARG A 1 91 ? -15.337 -13.337 24.383 1.00 91.06 91 ARG A N 1
ATOM 718 C CA . ARG A 1 91 ? -15.960 -12.997 25.680 1.00 91.06 91 ARG A CA 1
ATOM 719 C C . ARG A 1 91 ? -15.371 -11.779 26.397 1.00 91.06 91 ARG A C 1
ATOM 721 O O . ARG A 1 91 ? -15.991 -11.282 27.326 1.00 91.06 91 ARG A O 1
ATOM 728 N N . ALA A 1 92 ? -14.160 -11.359 26.040 1.00 92.94 92 ALA A N 1
ATOM 729 C CA . ALA A 1 92 ? -13.483 -10.222 26.656 1.00 92.94 92 ALA A CA 1
ATOM 730 C C . ALA A 1 92 ? -13.640 -8.929 25.839 1.00 92.94 92 ALA A C 1
ATOM 732 O O . ALA A 1 92 ? -13.252 -7.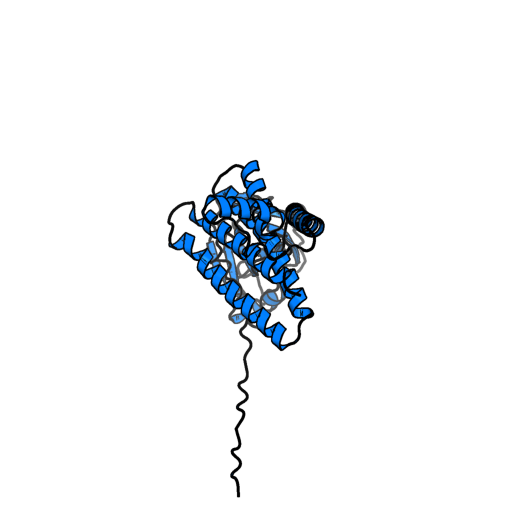870 26.324 1.00 92.94 92 ALA A O 1
ATOM 733 N N . LEU A 1 93 ? -14.208 -8.999 24.628 1.00 93.69 93 LEU A N 1
ATOM 734 C CA . LEU A 1 93 ? -14.429 -7.825 23.784 1.00 93.69 93 LEU A CA 1
ATOM 735 C C . LEU A 1 93 ? -15.404 -6.848 24.439 1.00 93.69 93 LEU A C 1
ATOM 737 O O . LEU A 1 93 ? -16.335 -7.260 25.140 1.00 93.69 93 LEU A O 1
ATOM 741 N N . PHE A 1 94 ? -15.203 -5.556 24.174 1.00 94.31 94 PHE A N 1
ATOM 742 C CA . PHE A 1 94 ? -16.052 -4.476 24.674 1.00 94.31 94 PHE A CA 1
ATOM 743 C C . PHE A 1 94 ? -16.252 -4.556 26.194 1.00 94.31 94 PHE A C 1
ATOM 745 O O . PHE A 1 94 ? -17.372 -4.446 26.692 1.00 94.31 94 PHE A O 1
ATOM 752 N N . HIS A 1 95 ? -15.171 -4.837 26.931 1.00 90.62 95 HIS A N 1
ATOM 753 C CA . HIS A 1 95 ? -15.183 -5.049 28.382 1.00 90.62 95 HIS A CA 1
ATOM 754 C C . HIS A 1 95 ? -16.178 -6.128 28.864 1.00 90.62 95 HIS A C 1
ATOM 756 O O . HIS A 1 95 ? -16.717 -6.037 29.966 1.00 90.62 95 HIS A O 1
ATOM 762 N N . GLY A 1 96 ? -16.428 -7.156 28.045 1.00 92.00 96 GLY A N 1
ATOM 763 C CA . GLY A 1 96 ? -17.285 -8.294 28.390 1.00 92.00 96 GLY A CA 1
ATOM 764 C C . GLY A 1 96 ? -18.786 -8.038 28.247 1.00 92.00 96 GLY A C 1
ATOM 765 O O . GLY A 1 96 ? -19.585 -8.740 28.861 1.00 92.00 96 GLY A O 1
ATOM 766 N N . ARG A 1 97 ? -19.187 -7.040 27.453 1.00 92.00 97 ARG A N 1
ATOM 767 C CA . ARG A 1 97 ? -20.601 -6.675 27.260 1.00 92.00 97 ARG A CA 1
ATOM 768 C C . ARG A 1 97 ? -21.390 -7.633 26.365 1.00 92.00 97 ARG A C 1
ATOM 770 O O . ARG A 1 97 ? -22.616 -7.591 26.389 1.00 92.00 97 ARG A O 1
ATOM 777 N N . LEU A 1 98 ? -20.724 -8.483 25.581 1.00 92.69 98 LEU A N 1
ATOM 778 C CA . LEU A 1 98 ? -21.406 -9.457 24.725 1.00 92.69 98 LEU A CA 1
ATOM 779 C C . LEU A 1 98 ? -22.175 -10.488 25.578 1.00 92.69 98 LEU A C 1
ATOM 781 O O . LEU A 1 98 ? -21.577 -11.210 26.374 1.00 92.69 98 LEU A O 1
ATOM 785 N N . THR A 1 99 ? -23.494 -10.577 25.397 1.00 92.25 99 THR A N 1
ATOM 786 C CA . THR A 1 99 ? -24.376 -11.528 26.099 1.00 92.25 99 THR A CA 1
ATOM 787 C C . THR A 1 99 ? -24.339 -12.932 25.496 1.00 92.25 99 THR A C 1
ATOM 789 O O . THR A 1 99 ? -24.503 -13.914 26.217 1.00 92.25 99 THR A O 1
ATOM 792 N N . ASP A 1 100 ? -24.070 -13.032 24.194 1.00 93.69 100 ASP A N 1
ATOM 793 C CA . ASP A 1 100 ? -23.745 -14.270 23.479 1.00 93.69 100 ASP A CA 1
ATOM 794 C C . ASP A 1 100 ? -22.441 -14.031 22.697 1.00 93.69 100 ASP A C 1
ATOM 796 O O . ASP A 1 100 ? -22.485 -13.653 21.521 1.00 93.69 100 ASP A O 1
ATOM 800 N N . PRO A 1 101 ? -21.271 -14.153 23.359 1.00 93.06 101 PRO A N 1
ATOM 801 C CA . PRO A 1 101 ? -20.003 -13.687 22.811 1.00 93.06 101 PRO A CA 1
ATOM 802 C C . PRO A 1 101 ? -19.634 -14.259 21.452 1.00 93.06 101 PRO A C 1
ATOM 804 O O . PRO A 1 101 ? -19.162 -13.515 20.599 1.00 93.06 101 PRO A O 1
ATOM 807 N N . ASP A 1 102 ? -19.860 -15.552 21.236 1.00 92.69 102 ASP A N 1
ATOM 808 C CA . ASP A 1 102 ? -19.454 -16.213 19.997 1.00 92.69 102 ASP A CA 1
ATOM 809 C C . ASP A 1 102 ? -20.336 -15.736 18.835 1.00 92.69 102 ASP A C 1
ATOM 811 O O . ASP A 1 102 ? -19.835 -15.280 17.805 1.00 92.69 102 ASP A O 1
ATOM 815 N N . LYS A 1 103 ? -21.661 -15.755 19.027 1.00 92.81 103 LYS A N 1
ATOM 816 C CA . LYS A 1 103 ? -22.621 -15.341 18.000 1.00 92.81 103 LYS A CA 1
ATOM 817 C C . LYS A 1 103 ? -22.527 -13.850 17.693 1.00 92.81 103 LYS A C 1
ATOM 819 O O . LYS A 1 103 ? -22.592 -13.447 16.533 1.00 92.81 103 LYS A O 1
ATOM 824 N N . GLN A 1 104 ? -22.398 -13.018 18.723 1.00 94.94 104 GLN A N 1
ATOM 825 C CA . GLN A 1 104 ? -22.354 -11.569 18.556 1.00 94.94 104 GLN A CA 1
ATOM 826 C C . GLN A 1 104 ? -21.017 -11.107 17.978 1.00 94.94 104 GLN A C 1
ATOM 828 O O . GLN A 1 104 ? -21.018 -10.214 17.138 1.00 94.94 104 GLN A O 1
ATOM 833 N N . ALA A 1 105 ? -19.892 -11.725 18.351 1.00 93.62 105 ALA A N 1
ATOM 834 C CA . ALA A 1 105 ? -18.615 -11.435 17.706 1.00 93.62 105 ALA A CA 1
ATOM 835 C C . ALA A 1 105 ? -18.636 -11.845 16.221 1.00 93.62 105 ALA A C 1
ATOM 837 O O . ALA A 1 105 ? -18.265 -11.044 15.365 1.00 93.62 105 ALA A O 1
ATOM 838 N N . ALA A 1 106 ? -19.156 -13.029 15.884 1.00 91.81 106 ALA A N 1
ATOM 839 C CA . ALA A 1 106 ? -19.329 -13.426 14.484 1.00 91.81 106 ALA A CA 1
ATOM 840 C C . ALA A 1 106 ? -20.191 -12.415 13.699 1.00 91.81 106 ALA A C 1
ATOM 842 O O . ALA A 1 106 ? -19.807 -11.970 12.619 1.00 91.81 106 ALA A O 1
ATOM 843 N N . ALA A 1 107 ? -21.306 -11.955 14.280 1.00 91.31 107 ALA A N 1
ATOM 844 C CA . ALA A 1 107 ? -22.168 -10.938 13.670 1.00 91.31 107 ALA A CA 1
ATOM 845 C C . ALA A 1 107 ? -21.484 -9.566 13.487 1.00 91.31 107 ALA A C 1
ATOM 847 O O . ALA A 1 107 ? -21.877 -8.794 12.613 1.00 91.31 107 ALA A O 1
ATOM 848 N N . LEU A 1 108 ? -20.462 -9.264 14.290 1.00 91.69 108 LEU A N 1
ATOM 849 C CA . LEU A 1 108 ? -19.628 -8.065 14.166 1.00 91.69 108 LEU A CA 1
ATOM 850 C C . LEU A 1 108 ? -18.487 -8.226 13.141 1.00 91.69 108 LEU A C 1
ATOM 852 O O . LEU A 1 108 ? -17.771 -7.261 12.882 1.00 91.69 108 LEU A O 1
ATOM 856 N N . GLY A 1 109 ? -18.340 -9.403 12.524 1.00 89.19 109 GLY A N 1
ATOM 857 C CA . GLY A 1 109 ? -17.397 -9.665 11.432 1.00 89.19 109 GLY A CA 1
ATOM 858 C C . GLY A 1 109 ? -16.168 -10.493 11.812 1.00 89.19 109 GLY A C 1
ATOM 859 O O . GLY A 1 109 ? -15.311 -10.708 10.959 1.00 89.19 109 GLY A O 1
ATOM 860 N N . PHE A 1 110 ? -16.065 -10.967 13.058 1.00 90.06 110 PHE A N 1
ATOM 861 C CA . PHE A 1 110 ? -15.000 -11.890 13.468 1.00 90.06 110 PHE A CA 1
ATOM 862 C C . PHE A 1 110 ? -15.201 -13.292 12.849 1.00 90.06 110 PHE A C 1
ATOM 864 O O . PHE A 1 110 ? -16.294 -13.628 12.392 1.00 90.06 110 PHE A O 1
ATOM 871 N N . ASP A 1 111 ? -14.147 -14.114 12.795 1.00 83.94 111 ASP A N 1
ATOM 872 C CA . ASP A 1 111 ? -14.145 -15.372 12.031 1.00 83.94 111 ASP A CA 1
ATOM 873 C C . ASP A 1 111 ? -14.993 -16.438 12.734 1.00 83.94 111 ASP A C 1
ATOM 875 O O . ASP A 1 111 ? -14.526 -17.136 13.636 1.00 83.94 111 ASP A O 1
ATOM 879 N N . GLU A 1 112 ? -16.242 -16.581 12.287 1.00 83.31 112 GLU A N 1
ATOM 880 C CA . GLU A 1 112 ? -17.211 -17.536 12.828 1.00 83.31 112 GLU A CA 1
ATOM 881 C C . GLU A 1 112 ? -16.670 -18.973 12.849 1.00 83.31 112 GLU A C 1
ATOM 883 O O . GLU A 1 112 ? -16.870 -19.698 13.826 1.00 83.31 112 GLU A O 1
ATOM 888 N N . ALA A 1 113 ? -15.918 -19.377 11.819 1.00 80.62 113 ALA A N 1
ATOM 889 C CA . ALA A 1 113 ? -15.411 -20.741 11.704 1.00 80.62 113 ALA A CA 1
ATOM 890 C C . ALA A 1 113 ? -14.360 -21.077 12.774 1.00 80.62 113 ALA A C 1
ATOM 892 O O . ALA A 1 113 ? -14.174 -22.251 13.089 1.00 80.62 113 ALA A O 1
ATOM 893 N N . ASN A 1 114 ? -13.685 -20.068 13.335 1.00 83.19 114 ASN A N 1
ATOM 894 C CA . ASN A 1 114 ? -12.627 -20.245 14.332 1.00 83.19 114 ASN A CA 1
ATOM 895 C C . ASN A 1 114 ? -12.907 -19.490 15.641 1.00 83.19 114 ASN A C 1
ATOM 897 O O . ASN A 1 114 ? -11.998 -19.342 16.455 1.00 83.19 114 ASN A O 1
ATOM 901 N N . ILE A 1 115 ? -14.133 -19.014 15.873 1.00 84.38 115 ILE A N 1
ATOM 902 C CA . ILE A 1 115 ? -14.431 -17.989 16.887 1.00 84.38 115 ILE A CA 1
ATOM 903 C C . ILE A 1 115 ? -13.945 -18.347 18.302 1.00 84.38 115 ILE A C 1
ATOM 905 O O . ILE A 1 115 ? -13.421 -17.500 19.021 1.00 84.38 115 ILE A O 1
ATOM 909 N N . ARG A 1 116 ? -14.029 -19.628 18.689 1.00 82.38 116 ARG A N 1
ATOM 910 C CA . ARG A 1 116 ? -13.611 -20.122 20.016 1.00 82.38 116 ARG A CA 1
ATOM 911 C C . ARG A 1 116 ? -12.094 -20.158 20.215 1.00 82.38 116 ARG A C 1
ATOM 913 O O . ARG A 1 116 ? -11.630 -20.100 21.352 1.00 82.38 116 ARG A O 1
ATOM 920 N N . GLU A 1 117 ? -11.339 -20.278 19.130 1.00 83.38 117 GLU A N 1
ATOM 921 C CA . GLU A 1 117 ? -9.872 -20.345 19.121 1.00 83.38 117 GLU A CA 1
ATOM 922 C C . GLU A 1 117 ? -9.240 -19.024 18.661 1.00 83.38 117 GLU A C 1
ATOM 924 O O . GLU A 1 117 ? -8.037 -18.809 18.831 1.00 83.38 117 GLU A O 1
ATOM 929 N N . GLN A 1 118 ? -10.049 -18.123 18.095 1.00 80.56 118 GLN A N 1
ATOM 930 C CA . GLN A 1 118 ? -9.604 -16.852 17.556 1.00 80.56 118 GLN A CA 1
ATOM 931 C C . GLN A 1 118 ? -9.055 -15.959 18.671 1.00 80.56 118 GLN A C 1
ATOM 933 O O . GLN A 1 118 ? -9.745 -15.586 19.622 1.00 80.56 118 GLN A O 1
ATOM 938 N N . LYS A 1 119 ? -7.788 -15.577 18.513 1.00 87.25 119 LYS A N 1
ATOM 939 C CA . LYS A 1 119 ? -7.137 -14.554 19.325 1.00 87.25 119 LYS A CA 1
ATOM 940 C C . LYS A 1 119 ? -7.285 -13.213 18.623 1.00 87.25 119 LYS A C 1
ATOM 942 O O . LYS A 1 119 ? -6.644 -12.972 17.605 1.00 87.25 119 LYS A O 1
ATOM 947 N N . ILE A 1 120 ? -8.149 -12.361 19.157 1.00 89.75 120 ILE A N 1
ATOM 948 C CA . ILE A 1 120 ? -8.486 -11.074 18.556 1.00 89.75 120 ILE A CA 1
ATOM 949 C C . ILE A 1 120 ? -7.497 -10.031 19.052 1.00 89.75 120 ILE A C 1
ATOM 951 O O . ILE A 1 120 ? -7.407 -9.750 20.251 1.00 89.75 120 ILE A O 1
ATOM 955 N N . TRP A 1 121 ? -6.754 -9.450 18.118 1.00 90.56 121 TRP A N 1
ATOM 956 C CA . TRP A 1 121 ? -5.852 -8.352 18.414 1.00 90.56 121 TRP A CA 1
ATOM 957 C C . TRP A 1 121 ? -6.641 -7.137 18.881 1.00 90.56 121 TRP A C 1
ATOM 959 O O . TRP A 1 121 ? -7.577 -6.690 18.227 1.00 90.56 121 TRP A O 1
ATOM 969 N N . THR A 1 122 ? -6.276 -6.620 20.046 1.00 92.00 122 THR A N 1
ATOM 970 C CA . THR A 1 122 ? -6.916 -5.471 20.676 1.00 92.00 122 THR A CA 1
ATOM 971 C C . THR A 1 122 ? -5.852 -4.455 21.048 1.00 92.00 122 THR A C 1
ATOM 973 O O . THR A 1 122 ? -4.933 -4.768 21.805 1.00 92.00 122 THR A O 1
ATOM 976 N N . LEU A 1 123 ? -5.985 -3.238 20.529 1.00 91.00 123 LEU A N 1
ATOM 977 C CA . LEU A 1 123 ? -5.169 -2.097 20.915 1.00 91.00 123 LEU A CA 1
ATOM 978 C C . LEU A 1 123 ? -5.839 -1.382 22.082 1.00 91.00 123 LEU A C 1
ATOM 980 O O . LEU A 1 123 ? -6.911 -0.793 21.946 1.00 91.00 123 LEU A O 1
ATOM 984 N N . THR A 1 124 ? -5.175 -1.402 23.227 1.00 91.06 124 THR A N 1
ATOM 985 C CA . THR A 1 124 ? -5.529 -0.547 24.358 1.00 91.06 124 THR A CA 1
ATOM 986 C C . THR A 1 124 ? -4.727 0.746 24.264 1.00 91.06 124 THR A C 1
ATOM 988 O O . THR A 1 124 ? -3.556 0.727 23.890 1.00 91.06 124 THR A O 1
ATOM 991 N N . THR A 1 125 ? -5.359 1.879 24.569 1.00 89.12 125 THR A N 1
ATOM 992 C CA . THR A 1 125 ? -4.723 3.206 24.457 1.00 89.12 125 THR A CA 1
ATOM 993 C C . THR A 1 125 ? -4.353 3.821 25.802 1.00 89.12 125 THR A C 1
ATOM 995 O O . THR A 1 125 ? -3.740 4.883 25.847 1.00 89.12 125 THR A O 1
ATOM 998 N N . GLY A 1 126 ? -4.761 3.212 26.919 1.00 86.94 126 GLY A N 1
ATOM 999 C CA . GLY A 1 126 ? -4.684 3.833 28.246 1.00 86.94 126 GLY A CA 1
ATOM 1000 C C . GLY A 1 126 ? -5.658 5.003 28.455 1.00 86.94 126 GLY A C 1
ATOM 1001 O O . GLY A 1 126 ? -5.683 5.568 29.544 1.00 86.94 126 GLY A O 1
ATOM 1002 N N . CYS A 1 127 ? -6.472 5.337 27.448 1.00 89.06 127 CYS A N 1
ATOM 1003 C CA . CYS A 1 127 ? -7.434 6.444 27.460 1.00 89.06 127 CYS A CA 1
ATOM 1004 C C . CYS A 1 127 ? -8.882 5.971 27.678 1.00 89.06 127 CYS A C 1
ATOM 1006 O O . CYS A 1 127 ? -9.815 6.746 27.511 1.00 89.06 127 CYS A O 1
ATOM 1008 N N . GLY A 1 128 ? -9.074 4.695 28.028 1.00 85.19 128 GLY A N 1
ATOM 1009 C CA . GLY A 1 128 ? -10.393 4.109 28.286 1.00 85.19 128 GLY A CA 1
ATOM 1010 C C . GLY A 1 128 ? -11.124 3.574 27.052 1.00 85.19 128 GLY A C 1
ATOM 1011 O O . GLY A 1 128 ? -12.258 3.137 27.192 1.00 85.19 128 GLY A O 1
ATOM 1012 N N . VAL A 1 129 ? -10.489 3.570 25.873 1.00 89.06 129 VAL A N 1
ATOM 1013 C CA . VAL A 1 129 ? -11.047 2.967 24.651 1.00 89.06 129 VAL A CA 1
ATOM 1014 C C . VAL A 1 129 ? -10.133 1.850 24.152 1.00 89.06 129 VAL A C 1
ATOM 1016 O O . VAL A 1 129 ? -8.913 2.036 24.026 1.00 89.06 129 VAL A O 1
ATOM 1019 N N . GLU A 1 130 ? -10.745 0.699 23.881 1.00 92.94 130 GLU A N 1
ATOM 1020 C CA . GLU A 1 130 ? -10.128 -0.483 23.282 1.00 92.94 130 GLU A CA 1
ATOM 1021 C C . GLU A 1 130 ? -10.575 -0.622 21.822 1.00 92.94 130 GLU A C 1
ATOM 1023 O O . GLU A 1 130 ? -11.761 -0.506 21.515 1.00 92.94 130 GLU A O 1
ATOM 1028 N N . PHE A 1 131 ? -9.621 -0.881 20.928 1.00 93.19 131 PHE A N 1
ATOM 1029 C CA . PHE A 1 131 ? -9.869 -1.073 19.500 1.00 93.19 131 PHE A CA 1
ATOM 1030 C C . PHE A 1 131 ? -9.601 -2.529 19.128 1.00 93.19 131 PHE A C 1
ATOM 1032 O O . PHE A 1 131 ? -8.461 -2.990 19.184 1.00 93.19 131 PHE A O 1
ATOM 1039 N N . HIS A 1 132 ? -10.650 -3.258 18.766 1.00 94.88 132 HIS A N 1
ATOM 1040 C CA . HIS A 1 132 ? -10.630 -4.685 18.460 1.00 94.88 132 HIS A CA 1
ATOM 1041 C C . HIS A 1 132 ? -10.533 -4.905 16.949 1.00 94.88 132 HIS A C 1
ATOM 1043 O O . HIS A 1 132 ? -11.452 -4.563 16.207 1.00 94.88 132 HIS A O 1
ATOM 1049 N N . PHE A 1 133 ? -9.430 -5.473 16.479 1.00 90.12 133 PHE A N 1
ATOM 1050 C CA . PHE A 1 133 ? -9.152 -5.644 15.056 1.00 90.12 133 PHE A CA 1
ATOM 1051 C C . PHE A 1 133 ? -9.874 -6.873 14.514 1.00 90.12 133 PHE A C 1
ATOM 1053 O O . PHE A 1 133 ? -9.592 -8.001 14.921 1.00 90.12 133 PHE A O 1
ATOM 1060 N N . VAL A 1 134 ? -10.795 -6.639 13.582 1.00 88.56 134 VAL A N 1
ATOM 1061 C CA . VAL A 1 134 ? -11.444 -7.693 12.786 1.00 88.56 134 VAL A CA 1
ATOM 1062 C C . VAL A 1 134 ? -10.457 -8.220 11.749 1.00 88.56 134 VAL A C 1
ATOM 1064 O O . VAL A 1 134 ? -10.319 -9.425 11.551 1.00 88.56 134 VAL A O 1
ATOM 1067 N N . ASP A 1 135 ? -9.725 -7.294 11.139 1.00 78.62 135 ASP A N 1
ATOM 1068 C CA . ASP A 1 135 ? -8.651 -7.520 10.186 1.00 78.62 135 ASP A CA 1
ATOM 1069 C C . ASP A 1 135 ? -7.659 -6.334 10.278 1.00 78.62 135 ASP A C 1
ATOM 1071 O O . ASP A 1 135 ? -7.894 -5.395 11.046 1.00 78.62 135 ASP A O 1
ATOM 1075 N N . PRO A 1 136 ? -6.539 -6.327 9.533 1.00 72.38 136 PRO A N 1
ATOM 1076 C CA . PRO A 1 136 ? -5.577 -5.223 9.588 1.00 72.38 136 PRO A CA 1
ATOM 1077 C C . PRO A 1 136 ? -6.113 -3.838 9.168 1.00 72.38 136 PRO A C 1
ATOM 1079 O O . PRO A 1 136 ? -5.406 -2.847 9.328 1.00 72.38 136 PRO A O 1
ATOM 1082 N N . TYR A 1 137 ? -7.306 -3.726 8.590 1.00 74.88 137 TYR A N 1
ATOM 1083 C CA . TYR A 1 137 ? -7.897 -2.501 8.028 1.00 74.88 137 TYR A CA 1
ATOM 1084 C C . TYR A 1 137 ? -9.189 -2.072 8.723 1.00 74.88 137 TYR A C 1
ATOM 1086 O O . TYR A 1 137 ? -9.638 -0.937 8.547 1.00 74.88 137 TYR A O 1
ATOM 1094 N N . THR A 1 138 ? -9.752 -2.965 9.530 1.00 85.00 138 THR A N 1
ATOM 1095 C CA . THR A 1 138 ? -10.983 -2.761 10.276 1.00 85.00 138 THR A CA 1
ATOM 1096 C C . THR A 1 138 ? -10.734 -2.991 11.758 1.00 85.00 138 THR A C 1
ATOM 1098 O O . THR A 1 138 ? -10.451 -4.112 12.186 1.00 85.00 138 THR A O 1
ATOM 1101 N N . ALA A 1 139 ? -10.951 -1.954 12.559 1.00 92.19 139 ALA A N 1
ATOM 1102 C CA . ALA A 1 139 ? -11.047 -2.081 14.005 1.00 92.19 139 ALA A CA 1
ATOM 1103 C C . ALA A 1 139 ? -12.439 -1.667 14.488 1.00 92.19 139 ALA A C 1
ATOM 1105 O O . ALA A 1 139 ? -13.084 -0.793 13.916 1.00 92.19 139 ALA A O 1
ATOM 1106 N N . LEU A 1 140 ? -12.909 -2.300 15.552 1.00 95.31 140 LEU A N 1
ATOM 1107 C CA . LEU A 1 140 ? -14.177 -2.005 16.203 1.00 95.31 140 LEU A CA 1
ATOM 1108 C C . LEU A 1 140 ? -13.918 -1.456 17.594 1.00 95.31 140 LEU A C 1
ATOM 1110 O O . LEU A 1 140 ? -13.038 -1.942 18.300 1.00 95.31 140 LEU A O 1
ATOM 1114 N N . PHE A 1 141 ? -14.711 -0.485 18.016 1.00 95.19 141 PHE A N 1
ATOM 1115 C CA . PHE A 1 141 ? -14.655 0.031 19.377 1.00 95.19 141 PHE A CA 1
ATOM 1116 C C . PHE A 1 141 ? -16.038 0.488 19.832 1.00 95.19 141 PHE A C 1
ATOM 1118 O O . PHE A 1 141 ? -16.937 0.728 19.023 1.00 95.19 141 PHE A O 1
ATOM 1125 N N . ALA A 1 142 ? -16.210 0.603 21.142 1.00 92.25 142 ALA A N 1
ATOM 1126 C CA . ALA A 1 142 ? -17.407 1.159 21.751 1.00 92.25 142 ALA A CA 1
ATOM 1127 C C . ALA A 1 142 ? -16.995 2.192 22.801 1.00 92.25 142 ALA A C 1
ATOM 1129 O O . ALA A 1 142 ? -16.011 1.998 23.512 1.00 92.25 142 ALA A O 1
ATOM 1130 N N . ILE A 1 143 ? -17.749 3.285 22.872 1.00 87.38 143 ILE A N 1
ATOM 1131 C CA . ILE A 1 143 ? -17.607 4.316 23.913 1.00 87.38 143 ILE A CA 1
ATOM 1132 C C . ILE A 1 143 ? -18.887 4.372 24.736 1.00 87.38 143 ILE A C 1
ATOM 1134 O O . ILE A 1 143 ? -18.843 4.369 25.962 1.00 87.38 143 ILE A O 1
ATOM 1138 N N . ASP A 1 144 ? -20.020 4.374 24.038 1.00 83.12 144 ASP A N 1
ATOM 1139 C CA . ASP A 1 144 ? -21.347 4.374 24.633 1.00 83.12 144 ASP A CA 1
ATOM 1140 C C . ASP A 1 144 ? -21.929 2.954 24.689 1.00 83.12 144 ASP A C 1
ATOM 1142 O O . ASP A 1 144 ? -21.359 1.982 24.183 1.00 83.12 144 ASP A O 1
ATOM 1146 N N . ASP A 1 145 ? -23.106 2.830 25.295 1.00 85.44 145 ASP A N 1
ATOM 1147 C CA . ASP A 1 145 ? -23.795 1.547 25.442 1.00 85.44 145 ASP A CA 1
ATOM 1148 C C . ASP A 1 145 ? -24.571 1.128 24.183 1.00 85.44 145 ASP A C 1
ATOM 1150 O O . ASP A 1 145 ? -24.912 -0.047 24.045 1.00 85.44 145 ASP A O 1
ATOM 1154 N N . ASP A 1 146 ? -24.819 2.059 23.257 1.00 89.06 146 ASP A N 1
ATOM 1155 C CA . ASP A 1 146 ? -25.797 1.876 22.178 1.00 89.06 146 ASP A CA 1
ATOM 1156 C C . ASP A 1 146 ? -25.184 1.503 20.823 1.00 89.06 146 ASP A C 1
ATOM 1158 O O . ASP A 1 146 ? -25.869 0.909 19.987 1.00 89.06 146 ASP A O 1
ATOM 1162 N N . TYR A 1 147 ? -23.905 1.819 20.591 1.00 92.12 147 TYR A N 1
ATOM 1163 C CA . TYR A 1 147 ? -23.267 1.639 19.286 1.00 92.12 147 TYR A CA 1
ATOM 1164 C C . TYR A 1 147 ? -21.872 1.028 19.375 1.00 92.12 147 TYR A C 1
ATOM 1166 O O . TYR A 1 147 ? -21.064 1.378 20.236 1.00 92.12 147 TYR A O 1
ATOM 1174 N N . VAL A 1 148 ? -21.584 0.163 18.403 1.00 94.44 148 VAL A N 1
ATOM 1175 C CA . VAL A 1 148 ? -20.225 -0.237 18.037 1.00 94.44 148 VAL A CA 1
ATOM 1176 C C . VAL A 1 148 ? -19.837 0.546 16.792 1.00 94.44 148 VAL A C 1
ATOM 1178 O O . VAL A 1 148 ? -20.525 0.501 15.769 1.00 94.44 148 VAL A O 1
ATOM 1181 N N . TYR A 1 149 ? -18.736 1.275 16.887 1.00 94.25 149 TYR A N 1
ATOM 1182 C CA . TYR A 1 149 ? -18.195 2.082 15.807 1.00 94.25 149 TYR A CA 1
ATOM 1183 C C . TYR A 1 149 ? -17.106 1.304 15.081 1.00 94.25 149 TYR A C 1
ATOM 1185 O O . TYR A 1 149 ? -16.313 0.588 15.699 1.00 94.25 149 TYR A O 1
ATOM 1193 N N . LYS A 1 150 ? -17.063 1.467 13.762 1.00 92.69 150 LYS A N 1
ATOM 1194 C CA . LYS A 1 150 ? -16.024 0.905 12.913 1.00 92.69 150 LYS A CA 1
ATOM 1195 C C . LYS A 1 150 ? -14.985 1.985 12.643 1.00 92.69 150 LYS A C 1
ATOM 1197 O O . LYS A 1 150 ? -15.312 3.042 12.111 1.00 92.69 150 LYS A O 1
ATOM 1202 N N . LEU A 1 151 ? -13.738 1.725 13.011 1.00 89.94 151 LEU A N 1
ATOM 1203 C CA . LEU A 1 151 ? -12.608 2.394 12.393 1.00 89.94 151 LEU A CA 1
ATOM 1204 C C . LEU A 1 151 ? -12.247 1.637 11.132 1.00 89.94 151 LEU A C 1
ATOM 1206 O O . LEU A 1 151 ? -11.917 0.452 11.154 1.00 89.94 151 LEU A O 1
ATOM 1210 N N . GLU A 1 152 ? -12.316 2.363 10.038 1.00 81.88 152 GLU A N 1
ATOM 1211 C CA . GLU A 1 152 ? -11.973 1.897 8.713 1.00 81.88 152 GLU A CA 1
ATOM 1212 C C . GLU A 1 152 ? -10.850 2.805 8.271 1.00 81.88 152 GLU A C 1
ATOM 1214 O O . GLU A 1 152 ? -11.027 4.014 8.220 1.00 81.88 152 GLU A O 1
ATOM 1219 N N . ARG A 1 153 ? -9.669 2.295 7.970 1.00 72.62 153 ARG A N 1
ATOM 1220 C CA . ARG A 1 153 ? -8.739 3.143 7.227 1.00 72.62 153 ARG A CA 1
ATOM 1221 C C . ARG A 1 153 ? -9.186 3.148 5.771 1.00 72.62 153 ARG A C 1
ATOM 1223 O O . ARG A 1 153 ? -9.106 2.117 5.107 1.00 72.62 153 ARG A O 1
ATOM 1230 N N . ASP A 1 154 ? -9.656 4.306 5.295 1.00 54.09 154 ASP A N 1
ATOM 1231 C CA . ASP A 1 154 ? -9.812 4.575 3.864 1.00 54.09 154 ASP A CA 1
ATOM 1232 C C . ASP A 1 154 ? -8.425 4.683 3.257 1.00 54.09 154 ASP A C 1
ATOM 1234 O O . ASP A 1 154 ? -7.864 5.745 2.988 1.00 54.09 154 ASP A O 1
ATOM 1238 N N . TRP A 1 155 ? -7.873 3.523 2.999 1.00 40.22 155 TRP A N 1
ATOM 1239 C CA . TRP A 1 155 ? -7.288 3.359 1.710 1.00 40.22 155 TRP A CA 1
ATOM 1240 C C . TRP A 1 155 ? -7.995 2.134 1.113 1.00 40.22 155 TRP A C 1
ATOM 1242 O O . TRP A 1 155 ? -7.788 1.043 1.646 1.00 40.22 155 TRP A O 1
ATOM 1252 N N . PRO A 1 156 ? -8.870 2.233 0.081 1.00 45.06 156 PRO A N 1
ATOM 1253 C CA . PRO A 1 156 ? -9.290 1.001 -0.584 1.00 45.06 156 PRO A CA 1
ATOM 1254 C C . PRO A 1 156 ? -7.981 0.434 -1.112 1.00 45.06 156 PRO A C 1
ATOM 1256 O O . PRO A 1 156 ? -7.366 1.175 -1.856 1.00 45.06 156 PRO A O 1
ATOM 1259 N N . PRO A 1 157 ? -7.477 -0.744 -0.721 1.00 53.72 157 PRO A N 1
ATOM 1260 C CA . PRO A 1 157 ? -6.091 -1.160 -1.005 1.00 53.72 157 PRO A CA 1
ATOM 1261 C C . PRO A 1 157 ? -5.542 -0.584 -2.334 1.00 53.72 157 PRO A C 1
ATOM 1263 O O . PRO A 1 157 ? -6.129 -0.852 -3.383 1.00 53.72 157 PRO A O 1
ATOM 1266 N N . GLY A 1 158 ? -4.526 0.301 -2.301 1.00 57.88 158 GLY A N 1
ATOM 1267 C CA . GLY A 1 158 ? -4.095 1.066 -3.488 1.00 57.88 158 GLY A CA 1
ATOM 1268 C C . GLY A 1 158 ? -3.428 2.457 -3.276 1.00 57.88 158 GLY A C 1
ATOM 1269 O O . GLY A 1 158 ? -2.856 2.712 -2.224 1.00 57.88 158 GLY A O 1
ATOM 1270 N N . PRO A 1 159 ? -3.531 3.405 -4.225 1.00 72.94 159 PRO A N 1
ATOM 1271 C CA . PRO A 1 159 ? -2.769 4.665 -4.204 1.00 72.94 159 PRO A CA 1
ATOM 1272 C C . PRO A 1 159 ? -3.551 5.981 -4.217 1.00 72.94 159 PRO A C 1
ATOM 1274 O O . PRO A 1 159 ? -4.536 6.115 -4.948 1.00 72.94 159 PRO A O 1
ATOM 1277 N N . ARG A 1 160 ? -3.052 7.017 -3.516 1.00 74.81 160 ARG A N 1
ATOM 1278 C CA . ARG A 1 160 ? -3.624 8.385 -3.570 1.00 74.81 160 ARG A CA 1
ATOM 1279 C C . ARG A 1 160 ? -3.808 8.803 -5.030 1.00 74.81 160 ARG A C 1
ATOM 1281 O O . ARG A 1 160 ? -2.836 8.686 -5.772 1.00 74.81 160 ARG A O 1
ATOM 1288 N N . PRO A 1 161 ? -4.967 9.346 -5.464 1.00 77.81 161 PRO A N 1
ATOM 1289 C CA . PRO A 1 161 ? -5.211 9.575 -6.893 1.00 77.81 161 PRO A CA 1
ATOM 1290 C C . PRO A 1 161 ? -4.145 10.458 -7.546 1.00 77.81 161 PRO A C 1
ATOM 1292 O O . PRO A 1 161 ? -3.743 10.229 -8.679 1.00 77.81 161 PRO A O 1
ATOM 1295 N N . LYS A 1 162 ? -3.630 11.438 -6.795 1.00 76.00 162 LYS A N 1
ATOM 1296 C CA . LYS A 1 162 ? -2.532 12.298 -7.240 1.00 76.00 162 LYS A CA 1
ATOM 1297 C C . LYS A 1 162 ? -1.206 11.548 -7.411 1.00 76.00 162 LYS A C 1
ATOM 1299 O O . LYS A 1 162 ? -0.494 11.823 -8.365 1.00 76.00 162 LYS A O 1
ATOM 1304 N N . ASP A 1 163 ? -0.887 10.630 -6.501 1.00 84.44 163 ASP A N 1
ATOM 1305 C CA . ASP A 1 163 ? 0.343 9.832 -6.571 1.00 84.44 163 ASP A CA 1
ATOM 1306 C C . ASP A 1 163 ? 0.243 8.801 -7.703 1.00 84.44 163 ASP A C 1
ATOM 1308 O O . ASP A 1 163 ? 1.191 8.615 -8.460 1.00 84.44 163 ASP A O 1
ATOM 1312 N N . ALA A 1 164 ? -0.936 8.190 -7.870 1.00 86.38 164 ALA A N 1
ATOM 1313 C CA . ALA A 1 164 ? -1.237 7.307 -8.991 1.00 86.38 164 ALA A CA 1
ATOM 1314 C C . ALA A 1 164 ? -1.052 8.024 -10.334 1.00 86.38 164 ALA A C 1
ATOM 1316 O O . ALA A 1 164 ? -0.353 7.514 -11.206 1.00 86.38 164 ALA A O 1
ATOM 1317 N N . ALA A 1 165 ? -1.615 9.230 -10.464 1.00 85.19 165 ALA A N 1
ATOM 1318 C CA . ALA A 1 165 ? -1.497 10.046 -11.667 1.00 85.19 165 ALA A CA 1
ATOM 1319 C C . ALA A 1 165 ? -0.047 10.462 -11.969 1.00 85.19 165 ALA A C 1
ATOM 1321 O O . ALA A 1 165 ? 0.318 10.605 -13.130 1.00 85.19 165 ALA A O 1
ATOM 1322 N N . GLU A 1 166 ? 0.790 10.656 -10.947 1.00 91.81 166 GLU A N 1
ATOM 1323 C CA . GLU A 1 166 ? 2.202 11.018 -11.119 1.00 91.81 166 GLU A CA 1
ATOM 1324 C C . GLU A 1 166 ? 3.033 9.843 -11.660 1.00 91.81 166 GLU A C 1
ATOM 1326 O O . GLU A 1 166 ? 3.779 10.012 -12.627 1.00 91.81 166 GLU A O 1
ATOM 1331 N N . VAL A 1 167 ? 2.841 8.633 -11.119 1.00 97.44 167 VAL A N 1
ATOM 1332 C CA . VAL A 1 167 ? 3.454 7.411 -11.673 1.00 97.44 167 VAL A CA 1
ATOM 1333 C C . VAL A 1 167 ? 2.930 7.129 -13.081 1.00 97.44 167 VAL A C 1
ATOM 1335 O O . VAL A 1 167 ? 3.714 6.843 -13.984 1.00 97.44 167 VAL A O 1
ATOM 1338 N N . GLU A 1 168 ? 1.620 7.253 -13.301 1.00 97.00 168 GLU A N 1
ATOM 1339 C CA . GLU A 1 168 ? 1.002 7.061 -14.615 1.00 97.00 168 GLU A CA 1
ATOM 1340 C C . GLU A 1 168 ? 1.547 8.047 -15.655 1.00 97.00 168 GLU A C 1
ATOM 1342 O O . GLU A 1 168 ? 1.885 7.637 -16.763 1.00 97.00 168 GLU A O 1
ATOM 1347 N N . ALA A 1 169 ? 1.699 9.326 -15.300 1.00 97.25 169 ALA A N 1
ATOM 1348 C CA . ALA A 1 169 ? 2.275 10.331 -16.186 1.00 97.25 169 ALA A CA 1
ATOM 1349 C C . ALA A 1 169 ? 3.723 9.995 -16.574 1.00 97.25 169 ALA A C 1
ATOM 1351 O O . ALA A 1 169 ? 4.087 10.137 -17.742 1.00 97.25 169 ALA A O 1
ATOM 1352 N N . CYS A 1 170 ? 4.534 9.509 -15.628 1.00 98.00 170 CYS A N 1
ATOM 1353 C CA . CYS A 1 170 ? 5.892 9.058 -15.928 1.00 98.00 170 CYS A CA 1
ATOM 1354 C C . CYS A 1 170 ? 5.898 7.848 -16.873 1.00 98.00 170 CYS A C 1
ATOM 1356 O O . CYS A 1 170 ? 6.593 7.858 -17.888 1.00 98.00 170 CYS A O 1
ATOM 1358 N N . LEU A 1 171 ? 5.088 6.825 -16.587 1.00 97.50 171 LEU A N 1
ATOM 1359 C CA . LEU A 1 171 ? 5.011 5.621 -17.421 1.00 97.50 171 LEU A CA 1
ATOM 1360 C C . LEU A 1 171 ? 4.487 5.929 -18.828 1.00 97.50 171 LEU A C 1
ATOM 1362 O O . LEU A 1 171 ? 4.968 5.361 -19.807 1.00 97.50 171 LEU A O 1
ATOM 1366 N N . LYS A 1 172 ? 3.543 6.867 -18.944 1.00 96.94 172 LYS A N 1
ATOM 1367 C CA . LYS A 1 172 ? 3.060 7.367 -20.230 1.00 96.94 172 LYS A CA 1
ATOM 1368 C C . LYS A 1 172 ? 4.178 8.046 -21.021 1.00 96.94 172 LYS A C 1
ATOM 1370 O O . LYS A 1 172 ? 4.331 7.746 -22.200 1.00 96.94 172 LYS A O 1
ATOM 1375 N N . LEU A 1 173 ? 4.980 8.895 -20.377 1.00 96.69 173 LEU A N 1
ATOM 1376 C CA . LEU A 1 173 ? 6.133 9.531 -21.016 1.00 96.69 173 LEU A CA 1
ATOM 1377 C C . LEU A 1 173 ? 7.150 8.490 -21.512 1.00 96.69 173 LEU A C 1
ATOM 1379 O O . LEU A 1 173 ? 7.640 8.599 -22.632 1.00 96.69 173 LEU A O 1
ATOM 1383 N N . VAL A 1 174 ? 7.428 7.453 -20.715 1.00 95.56 174 VAL A N 1
ATOM 1384 C CA . VAL A 1 174 ? 8.292 6.333 -21.125 1.00 95.56 174 VAL A CA 1
ATOM 1385 C C . VAL A 1 174 ? 7.738 5.627 -22.369 1.00 95.56 174 VAL A C 1
ATOM 1387 O O . VAL A 1 174 ? 8.480 5.378 -23.320 1.00 95.56 174 VAL A O 1
ATOM 1390 N N . ALA A 1 175 ? 6.432 5.352 -22.406 1.00 92.94 175 ALA A N 1
ATOM 1391 C CA . ALA A 1 175 ? 5.785 4.724 -23.557 1.00 92.94 175 ALA A CA 1
ATOM 1392 C C . ALA A 1 175 ? 5.812 5.616 -24.815 1.00 92.94 175 ALA A C 1
ATOM 1394 O O . ALA A 1 175 ? 6.089 5.129 -25.911 1.00 92.94 175 ALA A O 1
ATOM 1395 N N . GLU A 1 176 ? 5.568 6.922 -24.666 1.00 94.38 176 GLU A N 1
ATOM 1396 C CA . GLU A 1 176 ? 5.657 7.908 -25.752 1.00 94.38 176 GLU A CA 1
ATOM 1397 C C . GLU A 1 176 ? 7.081 8.000 -26.314 1.00 94.38 176 GLU A C 1
ATOM 1399 O O . GLU A 1 176 ? 7.269 7.981 -27.533 1.00 94.38 176 GLU A O 1
ATOM 1404 N N . ASN A 1 177 ? 8.090 8.017 -25.438 1.00 92.56 177 ASN A N 1
ATOM 1405 C CA . ASN A 1 177 ? 9.495 7.977 -25.831 1.00 92.56 177 ASN A CA 1
ATOM 1406 C C . ASN A 1 177 ? 9.819 6.689 -26.602 1.00 92.56 177 ASN A C 1
ATOM 1408 O O . ASN A 1 177 ? 10.468 6.743 -27.647 1.00 92.56 177 ASN A O 1
ATOM 1412 N N . GLY A 1 178 ? 9.342 5.535 -26.124 1.00 88.62 178 GLY A N 1
ATOM 1413 C CA . GLY A 1 178 ? 9.519 4.250 -26.805 1.00 88.62 178 GLY A CA 1
ATOM 1414 C C . GLY A 1 178 ? 8.893 4.236 -28.203 1.00 88.62 178 GLY A C 1
ATOM 1415 O O . GLY A 1 178 ? 9.533 3.817 -29.166 1.00 88.62 178 GLY A O 1
ATOM 1416 N N . ALA A 1 179 ? 7.680 4.774 -28.344 1.00 87.38 179 ALA A N 1
ATOM 1417 C CA . ALA A 1 179 ? 7.008 4.889 -29.637 1.00 87.38 179 ALA A CA 1
ATOM 1418 C C . ALA A 1 179 ? 7.761 5.816 -30.606 1.00 87.38 179 ALA A C 1
ATOM 1420 O O . ALA A 1 179 ? 7.906 5.488 -31.784 1.00 87.38 179 ALA A O 1
ATOM 1421 N N . ALA A 1 180 ? 8.277 6.947 -30.115 1.00 87.94 180 ALA A N 1
ATOM 1422 C CA . ALA A 1 180 ? 9.066 7.883 -30.916 1.00 87.94 180 ALA A CA 1
ATOM 1423 C C . ALA A 1 180 ? 10.416 7.296 -31.363 1.00 87.94 180 ALA A C 1
ATOM 1425 O O . ALA A 1 180 ? 10.916 7.647 -32.432 1.00 87.94 180 ALA A O 1
ATOM 1426 N N . ARG A 1 181 ? 10.998 6.395 -30.562 1.00 79.94 181 ARG A N 1
ATOM 1427 C CA . ARG A 1 181 ? 12.266 5.719 -30.864 1.00 79.94 181 ARG A CA 1
ATOM 1428 C C . ARG A 1 181 ? 12.148 4.692 -32.000 1.00 79.94 181 ARG A C 1
ATOM 1430 O O . ARG A 1 181 ? 13.136 4.450 -32.690 1.00 79.94 181 ARG A O 1
ATOM 1437 N N . GLY A 1 182 ? 10.958 4.129 -32.225 1.00 72.50 182 GLY A N 1
ATOM 1438 C CA . GLY A 1 182 ? 10.712 3.118 -33.258 1.00 72.50 182 GLY A CA 1
ATOM 1439 C C . GLY A 1 182 ? 11.389 1.768 -32.975 1.00 72.50 182 GLY A C 1
ATOM 1440 O O . GLY A 1 182 ? 11.862 1.507 -31.871 1.00 72.50 182 GLY A O 1
ATOM 1441 N N . LEU A 1 183 ? 11.423 0.886 -33.982 1.00 61.09 183 LEU A N 1
ATOM 1442 C CA . LEU A 1 183 ? 12.157 -0.382 -33.900 1.00 61.09 183 LEU A CA 1
ATOM 1443 C C . LEU A 1 183 ? 13.661 -0.088 -33.912 1.00 61.09 183 LEU A C 1
ATOM 1445 O O . LEU A 1 183 ? 14.200 0.321 -34.939 1.00 61.09 183 LEU A O 1
ATOM 1449 N N . HIS A 1 184 ? 14.328 -0.292 -32.780 1.00 63.88 184 HIS A N 1
ATOM 1450 C CA . HIS A 1 184 ? 15.776 -0.162 -32.666 1.00 63.88 184 HIS A CA 1
ATOM 1451 C C . HIS A 1 184 ? 16.418 -1.551 -32.581 1.00 63.88 184 HIS A C 1
ATOM 1453 O O . HIS A 1 184 ? 15.881 -2.448 -31.933 1.00 63.88 184 HIS A O 1
ATOM 1459 N N . GLU A 1 185 ? 17.556 -1.732 -33.252 1.00 56.62 185 GLU A N 1
ATOM 1460 C CA . GLU A 1 185 ? 18.376 -2.944 -33.143 1.00 56.62 185 GLU A CA 1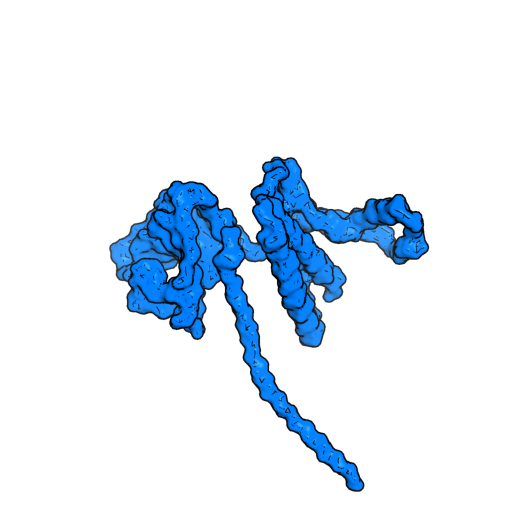
ATOM 1461 C C . GLU A 1 185 ? 18.911 -3.086 -31.704 1.00 56.62 185 GLU A C 1
ATOM 1463 O O . GLU A 1 185 ? 19.141 -2.070 -31.042 1.00 56.62 185 GLU A O 1
ATOM 1468 N N . GLU A 1 186 ? 19.067 -4.320 -31.202 1.00 56.56 186 GLU A N 1
ATOM 1469 C CA . GLU A 1 186 ? 19.533 -4.594 -29.831 1.00 56.56 186 GLU A CA 1
ATOM 1470 C C . GLU A 1 186 ? 20.854 -3.859 -29.541 1.00 56.56 186 GLU A C 1
ATOM 1472 O O . GLU A 1 186 ? 21.935 -4.238 -29.991 1.00 56.56 186 GLU A O 1
ATOM 1477 N N . GLU A 1 187 ? 20.767 -2.799 -28.739 1.00 57.69 187 GLU A N 1
ATOM 1478 C CA . GLU A 1 187 ? 21.845 -1.830 -28.490 1.00 57.69 187 GLU A CA 1
ATOM 1479 C C . GLU A 1 187 ? 22.974 -2.381 -27.591 1.00 57.69 187 GLU A C 1
ATOM 1481 O O . GLU A 1 187 ? 23.927 -1.677 -27.254 1.00 57.69 187 GLU A O 1
ATOM 1486 N N . ILE A 1 188 ? 22.894 -3.664 -27.219 1.00 56.06 188 ILE A N 1
ATOM 1487 C CA . ILE A 1 188 ? 23.859 -4.359 -26.356 1.00 56.06 188 ILE A CA 1
ATOM 1488 C C . ILE A 1 188 ? 25.201 -4.561 -27.080 1.00 56.06 188 ILE A C 1
ATOM 1490 O O . ILE A 1 188 ? 26.251 -4.597 -26.441 1.00 56.06 188 ILE A O 1
ATOM 1494 N N . LEU A 1 189 ? 25.202 -4.651 -28.415 1.00 56.19 189 LEU A N 1
ATOM 1495 C CA . LEU A 1 189 ? 26.412 -4.947 -29.197 1.00 56.19 189 LEU A CA 1
ATOM 1496 C C . LEU A 1 189 ? 27.166 -3.700 -29.697 1.00 56.19 189 LEU A C 1
ATOM 1498 O O . LEU A 1 189 ? 28.253 -3.832 -30.258 1.00 56.19 189 LEU A O 1
ATOM 1502 N N . THR A 1 190 ? 26.635 -2.493 -29.469 1.00 62.16 190 THR A N 1
ATOM 1503 C CA . THR A 1 190 ? 27.230 -1.215 -29.919 1.00 62.16 190 THR A CA 1
ATOM 1504 C C . THR A 1 190 ? 27.697 -0.305 -28.778 1.00 62.16 190 THR A C 1
ATOM 1506 O O . THR A 1 190 ? 28.207 0.791 -29.026 1.00 62.16 190 THR A O 1
ATOM 1509 N N . GLU A 1 191 ? 27.539 -0.733 -27.524 1.00 68.94 191 GLU A N 1
ATOM 1510 C CA . GLU A 1 191 ? 27.929 0.045 -26.350 1.00 68.94 191 GLU A CA 1
ATOM 1511 C C . GLU A 1 191 ? 29.450 0.282 -26.306 1.00 68.94 191 GLU A C 1
ATOM 1513 O O . GLU A 1 191 ? 30.265 -0.636 -26.435 1.00 68.94 191 GLU A O 1
ATOM 1518 N N . LYS A 1 192 ? 29.868 1.535 -26.081 1.00 79.31 192 LYS A N 1
ATOM 1519 C CA . LYS A 1 192 ? 31.285 1.835 -25.834 1.00 79.31 192 LYS A CA 1
ATOM 1520 C C . LYS A 1 192 ? 31.727 1.149 -24.541 1.00 79.31 192 LYS A C 1
ATOM 1522 O O . LYS A 1 192 ? 31.146 1.365 -23.482 1.00 79.31 192 LYS A O 1
ATOM 1527 N N . THR A 1 193 ? 32.809 0.377 -24.594 1.00 83.00 193 THR A N 1
ATOM 1528 C CA . THR A 1 193 ? 33.340 -0.304 -23.406 1.00 83.00 193 THR A CA 1
ATOM 1529 C C . THR A 1 193 ? 33.856 0.684 -22.351 1.00 83.00 193 THR A C 1
ATOM 1531 O O . THR A 1 193 ? 34.417 1.728 -22.685 1.00 83.00 193 THR A O 1
ATOM 1534 N N . GLY A 1 194 ? 33.757 0.310 -21.071 1.00 88.56 194 GLY A N 1
ATOM 1535 C CA . GLY A 1 194 ? 34.309 1.059 -19.934 1.00 88.56 194 GLY A CA 1
ATOM 1536 C C . GLY A 1 194 ? 33.276 1.914 -19.178 1.00 88.56 194 GLY A C 1
ATOM 1537 O O . GLY A 1 194 ? 32.140 2.051 -19.625 1.00 88.56 194 GLY A O 1
ATOM 1538 N N . PRO A 1 195 ? 33.633 2.489 -18.009 1.00 91.19 195 PRO A N 1
ATOM 1539 C CA . PRO A 1 195 ? 32.679 3.203 -17.151 1.00 91.19 195 PRO A CA 1
ATOM 1540 C C . PRO A 1 195 ? 31.965 4.377 -17.834 1.00 91.19 195 PRO A C 1
ATOM 1542 O O . PRO A 1 195 ? 30.760 4.524 -17.671 1.00 91.19 195 PRO A O 1
ATOM 1545 N N . ALA A 1 196 ? 32.679 5.182 -18.627 1.00 88.94 196 ALA A N 1
ATOM 1546 C CA . ALA A 1 196 ? 32.096 6.333 -19.320 1.00 88.94 196 ALA A CA 1
ATOM 1547 C C . ALA A 1 196 ? 31.103 5.922 -20.419 1.00 88.94 196 ALA A C 1
ATOM 1549 O O . ALA A 1 196 ? 30.059 6.550 -20.567 1.00 88.94 196 ALA A O 1
ATOM 1550 N N . GLY A 1 197 ? 31.412 4.855 -21.163 1.00 86.88 197 GLY A N 1
ATOM 1551 C CA . GLY A 1 197 ? 30.507 4.314 -22.173 1.00 86.88 197 GLY A CA 1
ATOM 1552 C C . GLY A 1 197 ? 29.236 3.732 -21.554 1.00 86.88 197 GLY A C 1
ATOM 1553 O O . GLY A 1 197 ? 28.146 4.072 -22.004 1.00 86.88 197 GLY A O 1
ATOM 1554 N N . ARG A 1 198 ? 29.370 3.000 -20.438 1.00 85.25 198 ARG A N 1
ATOM 1555 C CA . ARG A 1 198 ? 28.223 2.501 -19.661 1.00 85.25 198 ARG A CA 1
ATOM 1556 C C . ARG A 1 198 ? 27.338 3.604 -19.092 1.00 85.25 198 ARG A C 1
ATOM 1558 O O . ARG A 1 198 ? 26.119 3.505 -19.145 1.00 85.25 198 ARG A O 1
ATOM 1565 N N . LEU A 1 199 ? 27.933 4.678 -18.574 1.00 88.25 199 LEU A N 1
ATOM 1566 C CA . LEU A 1 199 ? 27.170 5.832 -18.086 1.00 88.25 199 LEU A CA 1
ATOM 1567 C C . LEU A 1 199 ? 26.425 6.547 -19.216 1.00 88.25 199 LEU A C 1
ATOM 1569 O O . LEU A 1 199 ? 25.276 6.935 -19.033 1.00 88.25 199 LEU A O 1
ATOM 1573 N N . ALA A 1 200 ? 27.060 6.704 -20.380 1.00 86.56 200 ALA A N 1
ATOM 1574 C CA . ALA A 1 200 ? 26.416 7.305 -21.543 1.00 86.56 200 ALA A CA 1
ATOM 1575 C C . ALA A 1 200 ? 25.242 6.451 -22.046 1.00 86.56 200 ALA A C 1
ATOM 1577 O O . ALA A 1 200 ? 24.183 6.997 -22.339 1.00 86.56 200 ALA A O 1
ATOM 1578 N N . SER A 1 201 ? 25.412 5.128 -22.086 1.00 84.38 201 SER A N 1
ATOM 1579 C CA . SER A 1 201 ? 24.357 4.174 -22.440 1.00 84.38 201 SER A CA 1
ATOM 1580 C C . SER A 1 201 ? 23.186 4.225 -21.456 1.00 84.38 201 SER A C 1
ATOM 1582 O O . SER A 1 201 ? 22.040 4.406 -21.862 1.00 84.38 201 SER A O 1
ATOM 1584 N N . ALA A 1 202 ? 23.461 4.186 -20.148 1.00 85.19 202 ALA A N 1
ATOM 1585 C CA . ALA A 1 202 ? 22.433 4.309 -19.115 1.00 85.19 202 ALA A CA 1
ATOM 1586 C C . ALA A 1 202 ? 21.669 5.643 -19.210 1.00 85.19 202 ALA A C 1
ATOM 1588 O O . ALA A 1 202 ? 20.444 5.669 -19.134 1.00 85.19 202 ALA A O 1
ATOM 1589 N N . ALA A 1 203 ? 22.377 6.756 -19.426 1.00 86.00 203 ALA A N 1
ATOM 1590 C CA . ALA A 1 203 ? 21.748 8.064 -19.602 1.00 86.00 203 ALA A CA 1
ATOM 1591 C C . ALA A 1 203 ? 20.886 8.133 -20.874 1.00 86.00 203 ALA A C 1
ATOM 1593 O O . ALA A 1 203 ? 19.832 8.766 -20.863 1.00 86.00 203 ALA A O 1
ATOM 1594 N N . ALA A 1 204 ? 21.320 7.480 -21.954 1.00 86.00 204 ALA A N 1
ATOM 1595 C CA . ALA A 1 204 ? 20.569 7.412 -23.201 1.00 86.00 204 ALA A CA 1
ATOM 1596 C C . ALA A 1 204 ? 19.331 6.511 -23.090 1.00 86.00 204 ALA A C 1
ATOM 1598 O O . ALA A 1 204 ? 18.321 6.802 -23.719 1.00 86.00 204 ALA A O 1
ATOM 1599 N N . THR A 1 205 ? 19.387 5.441 -22.296 1.00 86.88 205 THR A N 1
ATOM 1600 C CA . THR A 1 205 ? 18.306 4.447 -22.178 1.00 86.88 205 THR A CA 1
ATOM 1601 C C . THR A 1 205 ? 17.266 4.798 -21.120 1.00 86.88 205 THR A C 1
ATOM 1603 O O . THR A 1 205 ? 16.092 4.505 -21.322 1.00 86.88 205 THR A O 1
ATOM 1606 N N . ALA A 1 206 ? 17.647 5.496 -20.044 1.00 86.44 206 ALA A N 1
ATOM 1607 C CA . ALA A 1 206 ? 16.751 5.847 -18.938 1.00 86.44 206 ALA A CA 1
ATOM 1608 C C . ALA A 1 206 ? 15.377 6.423 -19.358 1.00 86.44 206 ALA A C 1
ATOM 1610 O O . ALA A 1 206 ? 14.374 5.997 -18.782 1.00 86.44 206 ALA A O 1
ATOM 1611 N N . PRO A 1 207 ? 15.260 7.312 -20.371 1.00 90.69 207 PRO A N 1
ATOM 1612 C CA . PRO A 1 207 ? 13.963 7.834 -20.818 1.00 90.69 207 PRO A CA 1
ATOM 1613 C C . PRO A 1 207 ? 12.987 6.785 -21.380 1.00 90.69 207 PRO A C 1
ATOM 1615 O O . PRO A 1 207 ? 11.808 7.096 -21.545 1.00 90.69 207 PRO A O 1
ATOM 1618 N N . PHE A 1 208 ? 13.470 5.582 -21.703 1.00 90.06 208 PHE A N 1
ATOM 1619 C CA . PHE A 1 208 ? 12.711 4.480 -22.306 1.00 90.06 208 PHE A CA 1
ATOM 1620 C C . PHE A 1 208 ? 12.477 3.312 -21.337 1.00 90.06 208 PHE A C 1
ATOM 1622 O O . PHE A 1 208 ? 11.778 2.362 -21.675 1.00 90.06 208 PHE A O 1
ATOM 1629 N N . GLU A 1 209 ? 13.043 3.383 -20.135 1.00 90.94 209 GLU A N 1
ATOM 1630 C CA . GLU A 1 209 ? 13.004 2.310 -19.147 1.00 90.94 209 GLU A CA 1
ATOM 1631 C C . GLU A 1 209 ? 11.961 2.622 -18.072 1.00 90.94 209 GLU A C 1
ATOM 1633 O O . GLU A 1 209 ? 12.087 3.604 -17.338 1.00 90.94 209 GLU A O 1
ATOM 1638 N N . SER A 1 210 ? 10.934 1.776 -17.927 1.00 95.12 210 SER A N 1
ATOM 1639 C CA . SER A 1 210 ? 9.873 1.991 -16.927 1.00 95.12 210 SER A CA 1
ATOM 1640 C C . SER A 1 210 ? 10.401 1.999 -15.489 1.00 95.12 210 SER A C 1
ATOM 1642 O O . SER A 1 210 ? 9.825 2.665 -14.630 1.00 95.12 210 SER A O 1
ATOM 1644 N N . VAL A 1 211 ? 11.529 1.324 -15.229 1.00 95.25 211 VAL A N 1
ATOM 1645 C CA . VAL A 1 211 ? 12.227 1.362 -13.931 1.00 95.25 211 VAL A CA 1
ATOM 1646 C C . VAL A 1 211 ? 12.700 2.770 -13.550 1.00 95.25 211 VAL A C 1
ATOM 1648 O O . VAL A 1 211 ? 12.854 3.065 -12.368 1.00 95.25 211 VAL A O 1
ATOM 1651 N N . SER A 1 212 ? 12.850 3.682 -14.515 1.00 95.06 212 SER A N 1
ATOM 1652 C CA . SER A 1 212 ? 13.192 5.087 -14.256 1.00 95.06 212 SER A CA 1
ATOM 1653 C C . SER A 1 212 ? 12.053 5.874 -13.602 1.00 95.06 212 SER A C 1
ATOM 1655 O O . SER A 1 212 ? 12.289 6.958 -13.075 1.00 95.06 212 SER A O 1
ATOM 1657 N N . CYS A 1 213 ? 10.826 5.337 -13.597 1.00 97.62 213 CYS A N 1
ATOM 1658 C CA . CYS A 1 213 ? 9.690 5.928 -12.886 1.00 97.62 213 CYS A CA 1
ATOM 1659 C C . CYS A 1 213 ? 9.648 5.570 -11.396 1.00 97.62 213 CYS A C 1
ATOM 1661 O O . CYS A 1 213 ? 8.855 6.151 -10.654 1.00 97.62 213 CYS A O 1
ATOM 1663 N N . ILE A 1 214 ? 10.498 4.645 -10.940 1.00 97.94 214 ILE A N 1
ATOM 1664 C CA . ILE A 1 214 ? 10.600 4.281 -9.528 1.00 97.94 214 ILE A CA 1
ATOM 1665 C C . ILE A 1 214 ? 11.237 5.441 -8.753 1.00 97.94 214 ILE A C 1
ATOM 1667 O O . ILE A 1 214 ? 12.357 5.871 -9.024 1.00 97.94 214 ILE A O 1
ATOM 1671 N N . GLY A 1 215 ? 10.527 5.933 -7.747 1.00 97.31 215 GLY A N 1
ATOM 1672 C CA . GLY A 1 215 ? 10.900 7.074 -6.923 1.00 97.31 215 GLY A CA 1
ATOM 1673 C C . GLY A 1 215 ? 10.273 8.397 -7.365 1.00 97.31 215 GLY A C 1
ATOM 1674 O O . GLY A 1 215 ? 10.562 9.412 -6.732 1.00 97.31 215 GLY A O 1
ATOM 1675 N N . VAL A 1 216 ? 9.451 8.447 -8.424 1.00 97.31 216 VAL A N 1
ATOM 1676 C CA . VAL A 1 216 ? 8.904 9.721 -8.934 1.00 97.31 216 VAL A CA 1
ATOM 1677 C C . VAL A 1 216 ? 8.050 10.438 -7.881 1.00 97.31 216 VAL A C 1
ATOM 1679 O O . VAL A 1 216 ? 8.216 11.638 -7.664 1.00 97.31 216 VAL A O 1
ATOM 1682 N N . VAL A 1 217 ? 7.230 9.692 -7.135 1.00 94.88 217 VAL A N 1
ATOM 1683 C CA . VAL A 1 217 ? 6.391 10.231 -6.054 1.00 94.88 217 VAL A CA 1
ATOM 1684 C C . VAL A 1 217 ? 7.223 10.457 -4.796 1.00 94.88 217 VAL A C 1
ATOM 1686 O O . VAL A 1 217 ? 7.127 11.513 -4.162 1.00 94.88 217 VAL A O 1
ATOM 1689 N N . ALA A 1 218 ? 8.043 9.478 -4.413 1.00 93.62 218 ALA A N 1
ATOM 1690 C CA . ALA A 1 218 ? 8.799 9.510 -3.172 1.00 93.62 218 ALA A CA 1
ATOM 1691 C C . ALA A 1 218 ? 9.847 10.628 -3.169 1.00 93.62 218 ALA A C 1
ATOM 1693 O O . ALA A 1 218 ? 9.919 11.399 -2.211 1.00 93.62 218 ALA A O 1
ATOM 1694 N N . ASN A 1 219 ? 10.615 10.778 -4.250 1.00 95.81 219 ASN A N 1
ATOM 1695 C CA . ASN A 1 219 ? 11.648 11.807 -4.354 1.00 95.81 219 ASN A CA 1
ATOM 1696 C C . ASN A 1 219 ? 11.030 13.209 -4.353 1.00 95.81 219 ASN A C 1
ATOM 1698 O O . ASN A 1 219 ? 11.472 14.071 -3.591 1.00 95.81 219 ASN A O 1
ATOM 1702 N N . ALA A 1 220 ? 9.968 13.431 -5.136 1.00 90.00 220 ALA A N 1
ATOM 1703 C CA . ALA A 1 220 ? 9.258 14.708 -5.152 1.00 90.00 220 ALA A CA 1
ATOM 1704 C C . ALA A 1 220 ? 8.625 15.032 -3.787 1.00 90.00 220 ALA A C 1
ATOM 1706 O O . ALA A 1 220 ? 8.624 16.185 -3.347 1.00 90.00 220 ALA A O 1
ATOM 1707 N N . CYS A 1 221 ? 8.108 14.017 -3.089 1.00 85.06 221 CYS A N 1
ATOM 1708 C CA . CYS A 1 221 ? 7.588 14.142 -1.732 1.00 85.06 221 CYS A CA 1
ATOM 1709 C C . CYS A 1 221 ? 8.674 14.584 -0.738 1.00 85.06 221 CYS A C 1
ATOM 1711 O O . CYS A 1 221 ? 8.475 15.582 -0.043 1.00 85.06 221 CYS A O 1
ATOM 1713 N N . ILE A 1 222 ? 9.829 13.909 -0.719 1.00 88.62 222 ILE A N 1
ATOM 1714 C CA . ILE A 1 222 ? 10.946 14.216 0.191 1.00 88.62 222 ILE A CA 1
ATOM 1715 C C . ILE A 1 222 ? 11.483 15.627 -0.071 1.00 88.62 222 ILE A C 1
ATOM 1717 O O . ILE A 1 222 ? 11.670 16.400 0.867 1.00 88.62 222 ILE A O 1
ATOM 1721 N N . GLN A 1 223 ? 11.664 15.999 -1.342 1.00 89.88 223 GLN A N 1
ATOM 1722 C CA . GLN A 1 223 ? 12.145 17.330 -1.728 1.00 89.88 223 GLN A CA 1
ATOM 1723 C C . GLN A 1 223 ? 11.240 18.462 -1.221 1.00 89.88 223 GLN A C 1
ATOM 1725 O O . GLN A 1 223 ? 11.733 19.531 -0.873 1.00 89.88 223 GLN A O 1
ATOM 1730 N N . ARG A 1 224 ? 9.920 18.239 -1.166 1.00 83.94 224 ARG A N 1
ATOM 1731 C CA . ARG A 1 224 ? 8.945 19.247 -0.714 1.00 83.94 224 ARG A CA 1
ATOM 1732 C C . ARG A 1 224 ? 8.766 19.279 0.800 1.00 83.94 224 ARG A C 1
ATOM 1734 O O . ARG A 1 224 ? 8.567 20.354 1.355 1.00 83.94 224 ARG A O 1
ATOM 1741 N N . ALA A 1 225 ? 8.773 18.116 1.446 1.00 73.81 225 ALA A N 1
ATOM 1742 C CA . ALA A 1 225 ? 8.454 17.974 2.866 1.00 73.81 225 ALA A CA 1
ATOM 1743 C C . ALA A 1 225 ? 9.690 18.019 3.788 1.00 73.81 225 ALA A C 1
ATOM 1745 O O . ALA A 1 225 ? 9.539 18.081 5.007 1.00 73.81 225 ALA A O 1
ATOM 1746 N N . GLY A 1 226 ? 10.899 18.021 3.221 1.00 80.06 226 GLY A N 1
ATOM 1747 C CA . GLY A 1 226 ? 12.156 18.038 3.963 1.00 80.06 226 GLY A CA 1
ATOM 1748 C C . GLY A 1 226 ? 12.661 16.636 4.306 1.00 80.06 226 GLY A C 1
ATOM 1749 O O . GLY A 1 226 ? 11.895 15.694 4.500 1.00 80.06 226 GLY A O 1
ATOM 1750 N N . ASP A 1 227 ? 13.981 16.493 4.386 1.00 87.31 227 ASP A N 1
ATOM 1751 C CA . ASP A 1 227 ? 14.643 15.191 4.450 1.00 87.31 227 ASP A CA 1
ATOM 1752 C C . ASP A 1 227 ? 14.804 14.658 5.886 1.00 87.31 227 ASP A C 1
ATOM 1754 O O . ASP A 1 227 ? 15.900 14.607 6.443 1.00 87.31 227 ASP A O 1
ATOM 1758 N N . SER A 1 228 ? 13.683 14.288 6.509 1.00 83.62 228 SER A N 1
ATOM 1759 C CA . SER A 1 228 ? 13.675 13.586 7.797 1.00 83.62 228 SER A CA 1
ATOM 1760 C C . SER A 1 228 ? 13.410 12.089 7.621 1.00 83.62 228 SER A C 1
ATOM 1762 O O . SER A 1 228 ? 12.782 11.665 6.651 1.00 83.62 228 SER A O 1
ATOM 1764 N N . ASN A 1 229 ? 13.814 11.271 8.597 1.00 80.06 229 ASN A N 1
ATOM 1765 C CA . ASN A 1 229 ? 13.536 9.831 8.564 1.00 80.06 229 ASN A CA 1
ATOM 1766 C C . ASN A 1 229 ? 12.031 9.526 8.546 1.00 80.06 229 ASN A C 1
ATOM 1768 O O . ASN A 1 229 ? 11.608 8.626 7.828 1.00 80.06 229 ASN A O 1
ATOM 1772 N N . GLY A 1 230 ? 11.221 10.296 9.280 1.00 73.56 230 GLY A N 1
ATOM 1773 C CA . GLY A 1 230 ? 9.760 10.175 9.227 1.00 73.56 230 GLY A CA 1
ATOM 1774 C C . GLY A 1 230 ? 9.220 10.506 7.837 1.00 73.56 230 GLY A C 1
ATOM 1775 O O . GLY A 1 230 ? 8.487 9.711 7.258 1.00 73.56 2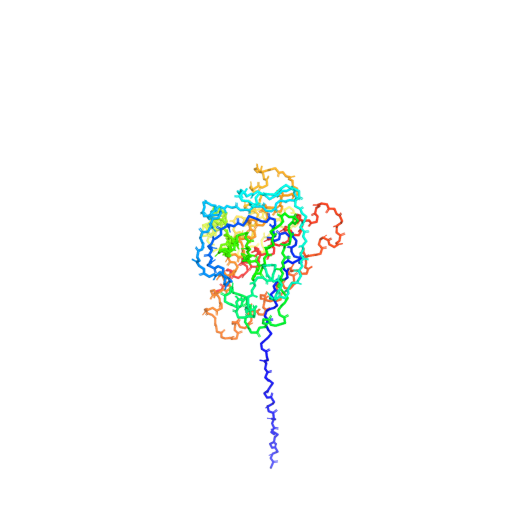30 GLY A O 1
ATOM 1776 N N . THR A 1 231 ? 9.684 11.614 7.250 1.00 74.81 231 THR A N 1
ATOM 1777 C CA . THR A 1 231 ? 9.298 12.017 5.891 1.00 74.81 231 THR A CA 1
ATOM 1778 C C . THR A 1 231 ? 9.657 10.949 4.861 1.00 74.81 231 THR A C 1
ATOM 1780 O O . THR A 1 231 ? 8.835 10.614 4.015 1.00 74.81 231 THR A O 1
ATOM 1783 N N . ARG A 1 232 ? 10.867 10.376 4.927 1.00 82.56 232 ARG A N 1
ATOM 1784 C CA . ARG A 1 232 ? 11.299 9.303 4.016 1.00 82.56 232 ARG A CA 1
ATOM 1785 C C . ARG A 1 232 ? 10.344 8.116 4.059 1.00 82.56 232 ARG A C 1
ATOM 1787 O O . ARG A 1 232 ? 9.905 7.672 3.006 1.00 82.56 232 ARG A O 1
ATOM 1794 N N . ILE A 1 233 ? 10.005 7.645 5.259 1.00 80.50 233 ILE A N 1
ATOM 1795 C CA . ILE A 1 233 ? 9.053 6.544 5.452 1.00 80.50 233 ILE A CA 1
ATOM 1796 C C . ILE A 1 233 ? 7.710 6.883 4.792 1.00 80.50 233 ILE A C 1
ATOM 1798 O O . ILE A 1 233 ? 7.248 6.133 3.937 1.00 80.50 233 ILE A O 1
ATOM 1802 N N . GLU A 1 234 ? 7.122 8.034 5.127 1.00 78.81 234 GLU A N 1
ATOM 1803 C CA . GLU A 1 234 ? 5.821 8.455 4.589 1.00 78.81 234 GLU A CA 1
ATOM 1804 C C . GLU A 1 234 ? 5.828 8.560 3.055 1.00 78.81 234 GLU A C 1
ATOM 1806 O O . GLU A 1 234 ? 4.886 8.137 2.383 1.00 78.81 234 GLU A O 1
ATOM 1811 N N . CYS A 1 235 ? 6.894 9.118 2.481 1.00 82.75 235 CYS A N 1
ATOM 1812 C CA . CYS A 1 235 ? 7.032 9.285 1.039 1.00 82.75 235 CYS A CA 1
ATOM 1813 C C . CYS A 1 235 ? 7.218 7.950 0.304 1.00 82.75 235 CYS A C 1
ATOM 1815 O O . CYS A 1 235 ? 6.636 7.764 -0.764 1.00 82.75 235 CYS A O 1
ATOM 1817 N N . TYR A 1 236 ? 7.998 7.022 0.867 1.00 93.12 236 TYR A N 1
ATOM 1818 C CA . TYR A 1 236 ? 8.188 5.686 0.301 1.00 93.12 236 TYR A CA 1
ATOM 1819 C C . TYR A 1 236 ? 6.908 4.852 0.357 1.00 93.12 236 TYR A C 1
ATOM 1821 O O . TYR A 1 236 ? 6.553 4.229 -0.641 1.00 93.12 236 TYR A O 1
ATOM 1829 N N . GLU A 1 237 ? 6.171 4.885 1.469 1.00 84.44 237 GLU A N 1
ATOM 1830 C CA . GLU A 1 237 ? 4.906 4.149 1.598 1.00 84.44 237 GLU A CA 1
ATOM 1831 C C . GLU A 1 237 ? 3.832 4.668 0.632 1.00 84.44 237 GLU A C 1
ATOM 1833 O O . GLU A 1 237 ? 3.118 3.878 0.017 1.00 84.44 237 GLU A O 1
ATOM 1838 N N . ARG A 1 238 ? 3.767 5.986 0.400 1.00 85.81 238 ARG A N 1
ATOM 1839 C CA . ARG A 1 238 ? 2.872 6.567 -0.616 1.00 85.81 238 ARG A CA 1
ATOM 1840 C C . ARG A 1 238 ? 3.106 5.992 -2.005 1.00 85.81 238 ARG A C 1
ATOM 1842 O O . ARG A 1 238 ? 2.152 5.648 -2.698 1.00 85.81 238 ARG A O 1
ATOM 1849 N N . GLU A 1 239 ? 4.365 5.920 -2.420 1.00 94.75 239 GLU A N 1
ATOM 1850 C CA . GLU A 1 239 ? 4.703 5.396 -3.736 1.00 94.75 239 GLU A CA 1
ATOM 1851 C C . GLU A 1 239 ? 4.538 3.873 -3.802 1.00 94.75 239 GLU A C 1
ATOM 1853 O O . GLU A 1 239 ? 3.997 3.355 -4.779 1.00 94.75 239 GLU A O 1
ATOM 1858 N N . ARG A 1 240 ? 4.920 3.153 -2.739 1.00 94.75 240 ARG A N 1
ATOM 1859 C CA . ARG A 1 240 ? 4.673 1.712 -2.606 1.00 94.75 240 ARG A CA 1
ATOM 1860 C C . ARG A 1 240 ? 3.208 1.379 -2.845 1.00 94.75 240 ARG A C 1
ATOM 1862 O O . ARG A 1 240 ? 2.922 0.406 -3.530 1.00 94.75 240 ARG A O 1
ATOM 1869 N N . ALA A 1 241 ? 2.298 2.186 -2.309 1.00 85.88 241 ALA A N 1
ATOM 1870 C CA . ALA A 1 241 ? 0.865 1.985 -2.458 1.00 85.88 241 ALA A CA 1
ATOM 1871 C C . ALA A 1 241 ? 0.409 2.082 -3.932 1.00 85.88 241 ALA A C 1
ATOM 1873 O O . ALA A 1 241 ? -0.503 1.368 -4.350 1.00 85.88 241 ALA A O 1
ATOM 1874 N N . VAL A 1 242 ? 1.088 2.901 -4.751 1.00 92.38 242 VAL A N 1
ATOM 1875 C CA . VAL A 1 242 ? 0.882 2.956 -6.213 1.00 92.38 242 VAL A CA 1
ATOM 1876 C C . VAL A 1 242 ? 1.323 1.671 -6.870 1.00 92.38 242 VAL A C 1
ATOM 1878 O O . VAL A 1 242 ? 0.542 1.041 -7.585 1.00 92.38 242 VAL A O 1
ATOM 1881 N N . TRP A 1 243 ? 2.548 1.255 -6.584 1.00 96.94 243 TRP A N 1
ATOM 1882 C CA . TRP A 1 243 ? 3.110 0.049 -7.169 1.00 96.94 243 TRP A CA 1
ATOM 1883 C C . TRP A 1 243 ? 2.382 -1.222 -6.728 1.00 96.94 243 TRP A C 1
ATOM 1885 O O . TRP A 1 243 ? 2.197 -2.117 -7.543 1.00 96.94 243 TRP A O 1
ATOM 1895 N N . ASP A 1 244 ? 1.892 -1.294 -5.490 1.00 91.44 244 ASP A N 1
ATOM 1896 C CA . ASP A 1 244 ? 1.122 -2.438 -4.994 1.00 91.44 244 ASP A CA 1
ATOM 1897 C C . ASP A 1 244 ? -0.238 -2.565 -5.697 1.00 91.44 244 ASP A C 1
ATOM 1899 O O . ASP A 1 244 ? -0.633 -3.661 -6.102 1.00 91.44 244 ASP A O 1
ATOM 1903 N N . ALA A 1 245 ? -0.937 -1.447 -5.925 1.00 86.50 245 ALA A N 1
ATOM 1904 C CA . ALA A 1 245 ? -2.198 -1.458 -6.669 1.00 86.50 245 ALA A CA 1
ATOM 1905 C C . ALA A 1 245 ? -1.992 -1.963 -8.103 1.00 86.50 245 ALA A C 1
ATOM 1907 O O . ALA A 1 245 ? -2.729 -2.827 -8.585 1.00 86.50 245 ALA A O 1
ATOM 1908 N N . ARG A 1 246 ? -0.945 -1.445 -8.751 1.00 94.62 246 ARG A N 1
ATOM 1909 C CA . ARG A 1 246 ? -0.519 -1.819 -10.099 1.00 94.62 246 ARG A CA 1
ATOM 1910 C C . ARG A 1 246 ? -0.129 -3.296 -10.192 1.00 94.62 246 ARG A C 1
ATOM 1912 O O . ARG A 1 246 ? -0.662 -4.021 -11.030 1.00 94.62 246 ARG A O 1
ATOM 1919 N N . LEU A 1 247 ? 0.695 -3.774 -9.259 1.00 94.69 247 LEU A N 1
ATOM 1920 C CA . LEU A 1 247 ? 1.076 -5.181 -9.121 1.00 94.69 247 LEU A CA 1
ATOM 1921 C C . LEU A 1 247 ? -0.151 -6.087 -8.988 1.00 94.69 247 LEU A C 1
ATOM 1923 O O . LEU A 1 247 ? -0.284 -7.072 -9.714 1.00 94.69 247 LEU A O 1
ATOM 1927 N N . ASN A 1 248 ? -1.069 -5.752 -8.082 1.00 87.69 248 ASN A N 1
ATOM 1928 C CA . ASN A 1 248 ? -2.274 -6.544 -7.856 1.00 87.69 248 ASN A CA 1
ATOM 1929 C C . ASN A 1 248 ? -3.208 -6.543 -9.073 1.00 87.69 248 ASN A C 1
ATOM 1931 O O . ASN A 1 248 ? -3.820 -7.572 -9.368 1.00 87.69 248 ASN A O 1
ATOM 1935 N N . GLN A 1 249 ? -3.315 -5.426 -9.795 1.00 88.12 249 GLN A N 1
ATOM 1936 C CA . GLN A 1 249 ? -4.075 -5.343 -11.041 1.00 88.12 249 GLN A CA 1
ATOM 1937 C C . GLN A 1 249 ? -3.453 -6.219 -12.136 1.00 88.12 249 GLN A C 1
ATOM 1939 O O . GLN A 1 249 ? -4.161 -7.031 -12.733 1.00 88.12 249 GLN A O 1
ATOM 1944 N N . ALA A 1 250 ? -2.141 -6.110 -12.361 1.00 92.31 250 ALA A N 1
ATOM 1945 C CA . ALA A 1 250 ? -1.425 -6.901 -13.360 1.00 92.31 250 ALA A CA 1
ATOM 1946 C C . ALA A 1 250 ? -1.472 -8.403 -13.040 1.00 92.31 250 ALA A C 1
ATOM 1948 O O . ALA A 1 250 ? -1.777 -9.217 -13.910 1.00 92.31 250 ALA A O 1
ATOM 1949 N N . TYR A 1 251 ? -1.276 -8.775 -11.771 1.00 89.12 251 TYR A N 1
ATOM 1950 C CA . TYR A 1 251 ? -1.410 -10.155 -11.311 1.00 89.12 251 TYR A CA 1
ATOM 1951 C C . TYR A 1 251 ? -2.818 -10.710 -11.566 1.00 89.12 251 TYR A C 1
ATOM 1953 O O . TYR A 1 251 ? -2.953 -11.818 -12.083 1.00 89.12 251 TYR A O 1
ATOM 1961 N N . LYS A 1 252 ? -3.875 -9.949 -11.239 1.00 85.69 252 LYS A N 1
ATOM 1962 C CA . LYS A 1 252 ? -5.268 -10.360 -11.493 1.00 85.69 252 LYS A CA 1
ATOM 1963 C C . LYS A 1 252 ? -5.551 -10.527 -12.985 1.00 85.69 252 LYS A C 1
ATOM 1965 O O . LYS A 1 252 ? -6.162 -11.529 -13.345 1.00 85.69 252 LYS A O 1
ATOM 1970 N N . ARG A 1 253 ? -5.087 -9.591 -13.823 1.00 92.88 253 ARG A N 1
ATOM 1971 C CA . ARG A 1 253 ? -5.201 -9.654 -15.289 1.00 92.88 253 ARG A CA 1
ATOM 1972 C C . ARG A 1 253 ? -4.597 -10.954 -15.819 1.00 92.88 253 ARG A C 1
ATOM 1974 O O . ARG A 1 253 ? -5.311 -11.787 -16.364 1.00 92.88 253 ARG A O 1
ATOM 1981 N N . LEU A 1 254 ? -3.318 -11.187 -15.532 1.00 91.69 254 LEU A N 1
ATOM 1982 C CA . LEU A 1 254 ? -2.595 -12.364 -16.017 1.00 91.69 254 LEU A CA 1
ATOM 1983 C C . LEU A 1 254 ? -3.192 -13.669 -15.502 1.00 91.69 254 LEU A C 1
ATOM 1985 O O . LEU A 1 254 ? -3.261 -14.654 -16.224 1.00 9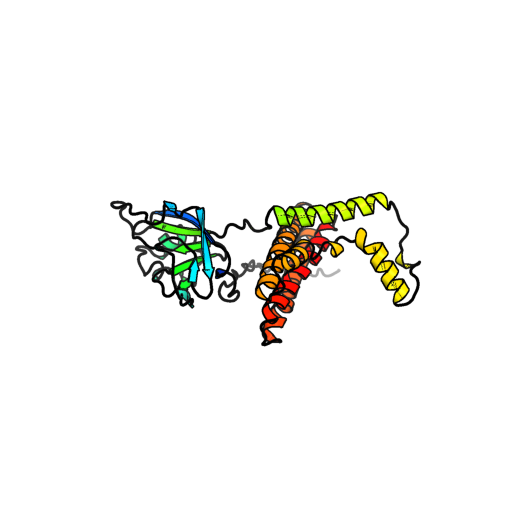1.69 254 LEU A O 1
ATOM 1989 N N . ARG A 1 255 ? -3.670 -13.696 -14.257 1.00 86.69 255 ARG A N 1
ATOM 1990 C CA . ARG A 1 255 ? -4.354 -14.864 -13.685 1.00 86.69 255 ARG A CA 1
ATOM 1991 C C . ARG A 1 255 ? -5.693 -15.174 -14.354 1.00 86.69 255 ARG A C 1
ATOM 1993 O O . ARG A 1 255 ? -6.086 -16.337 -14.329 1.00 86.69 255 ARG A O 1
ATOM 2000 N N . ALA A 1 256 ? -6.390 -14.161 -14.866 1.00 89.12 256 ALA A N 1
ATOM 2001 C CA . ALA A 1 256 ? -7.669 -14.308 -15.557 1.00 89.12 256 ALA A CA 1
ATOM 2002 C C . ALA A 1 256 ? -7.496 -14.655 -17.045 1.00 89.12 256 ALA A C 1
ATOM 2004 O O . ALA A 1 256 ? -8.331 -15.363 -17.596 1.00 89.12 256 ALA A O 1
ATOM 2005 N N . GLU A 1 257 ? -6.422 -14.172 -17.671 1.00 90.19 257 GLU A N 1
ATOM 2006 C CA . GLU A 1 257 ? -6.143 -14.331 -19.106 1.00 90.19 257 GLU A CA 1
ATOM 2007 C C . GLU A 1 257 ? -5.299 -15.577 -19.436 1.00 90.19 257 GLU A C 1
ATOM 2009 O O . GLU A 1 257 ? -5.157 -15.923 -20.605 1.00 90.19 257 GLU A O 1
ATOM 2014 N N . SER A 1 258 ? -4.737 -16.263 -18.432 1.00 89.81 258 SER A N 1
ATOM 2015 C CA . SER A 1 258 ? -3.821 -17.394 -18.641 1.00 89.81 258 SER A CA 1
ATOM 2016 C C . SER A 1 258 ? -4.455 -18.777 -18.480 1.00 89.81 258 SER A C 1
ATOM 2018 O O . SER A 1 258 ? -5.378 -18.983 -17.691 1.00 89.81 258 SER A O 1
ATOM 2020 N N . GLU A 1 259 ? -3.886 -19.746 -19.202 1.00 90.06 259 GLU A N 1
ATOM 2021 C CA . GLU A 1 259 ? -4.191 -21.174 -19.075 1.00 90.06 259 GLU A CA 1
ATOM 2022 C C . GLU A 1 259 ? -3.878 -21.710 -17.656 1.00 90.06 259 GLU A C 1
ATOM 2024 O O . GLU A 1 259 ? -3.038 -21.143 -16.944 1.00 90.06 259 GLU A O 1
ATOM 2029 N N . PRO A 1 260 ? -4.516 -22.809 -17.203 1.00 84.12 260 PRO A N 1
ATOM 2030 C CA . PRO A 1 260 ? -4.414 -23.282 -15.816 1.00 84.12 260 PRO A CA 1
ATOM 2031 C C . PRO A 1 260 ? -2.989 -23.561 -15.302 1.00 84.12 260 PRO A C 1
ATOM 2033 O O . PRO A 1 260 ? -2.690 -23.332 -14.125 1.00 84.12 260 PRO A O 1
ATOM 2036 N N . ASP A 1 261 ? -2.098 -24.056 -16.159 1.00 83.88 261 ASP A N 1
ATOM 2037 C CA . ASP A 1 261 ? -0.697 -24.330 -15.832 1.00 83.88 261 ASP A CA 1
ATOM 2038 C C . ASP A 1 261 ? 0.118 -23.034 -15.655 1.00 83.88 261 ASP A C 1
ATOM 2040 O O . ASP A 1 261 ? 0.872 -22.892 -14.683 1.00 83.88 261 ASP A O 1
ATOM 2044 N N . VAL A 1 262 ? -0.108 -22.042 -16.518 1.00 89.38 262 VAL A N 1
ATOM 2045 C CA . VAL A 1 262 ? 0.487 -20.698 -16.428 1.00 89.38 262 VAL A CA 1
ATOM 2046 C C . VAL A 1 262 ? -0.041 -19.940 -15.201 1.00 89.38 262 VAL A C 1
ATOM 2048 O O . VAL A 1 262 ? 0.731 -19.345 -14.442 1.00 89.38 262 VAL A O 1
ATOM 2051 N N . HIS A 1 263 ? -1.339 -20.046 -14.923 1.00 85.00 263 HIS A N 1
ATOM 2052 C CA . HIS A 1 263 ? -1.996 -19.478 -13.747 1.00 85.00 263 HIS A CA 1
ATOM 2053 C C . HIS A 1 263 ? -1.364 -19.962 -12.429 1.00 85.00 263 HIS A C 1
ATOM 2055 O O . HIS A 1 263 ? -1.153 -19.170 -11.496 1.00 85.00 263 HIS A O 1
ATOM 2061 N N . GLY A 1 264 ? -1.045 -21.259 -12.339 1.00 85.12 264 GLY A N 1
ATOM 2062 C CA . GLY A 1 264 ? -0.336 -21.848 -11.199 1.00 85.12 264 GLY A CA 1
ATOM 2063 C C . GLY A 1 264 ? 1.105 -21.343 -11.069 1.00 85.12 264 GLY A C 1
ATOM 2064 O O . GLY A 1 264 ? 1.573 -21.076 -9.957 1.00 85.12 264 GLY A O 1
ATOM 2065 N N . SER A 1 265 ? 1.788 -21.140 -12.199 1.00 92.31 265 SER A N 1
ATOM 2066 C CA . SER A 1 265 ? 3.146 -20.587 -12.241 1.00 92.31 265 SER A CA 1
ATOM 2067 C C . SER A 1 265 ? 3.208 -19.157 -11.689 1.00 92.31 265 SER A C 1
ATOM 2069 O O . SER A 1 265 ? 3.997 -18.890 -10.778 1.00 92.31 265 SER A O 1
ATOM 2071 N N . TYR A 1 266 ? 2.316 -18.255 -12.123 1.00 89.88 266 TYR A N 1
ATOM 2072 C CA . TYR A 1 266 ? 2.280 -16.874 -11.617 1.00 89.88 266 TYR A CA 1
ATOM 2073 C C . TYR A 1 266 ? 2.037 -16.793 -10.108 1.00 89.88 266 TYR A C 1
ATOM 2075 O O . TYR A 1 266 ? 2.662 -15.991 -9.415 1.00 89.88 266 TYR A O 1
ATOM 2083 N N . GLN A 1 267 ? 1.178 -17.657 -9.565 1.00 88.44 267 GLN A N 1
ATOM 2084 C CA . GLN A 1 267 ? 0.957 -17.726 -8.119 1.00 88.44 267 GLN A CA 1
ATOM 2085 C C . GLN A 1 267 ? 2.199 -18.192 -7.362 1.00 88.44 267 GLN A C 1
ATOM 2087 O O . GLN A 1 267 ? 2.484 -17.682 -6.275 1.00 88.44 267 GLN A O 1
ATOM 2092 N N . LYS A 1 268 ? 2.945 -19.152 -7.916 1.00 91.44 268 LYS A N 1
ATOM 2093 C CA . LYS A 1 268 ? 4.204 -19.615 -7.326 1.00 91.44 268 LYS A CA 1
ATOM 2094 C C . LYS A 1 268 ? 5.253 -18.504 -7.328 1.00 91.44 268 LYS A C 1
ATOM 2096 O O . LYS A 1 268 ? 5.870 -18.280 -6.288 1.00 91.44 268 LYS A O 1
ATOM 2101 N N . VAL A 1 269 ? 5.404 -17.790 -8.448 1.00 94.81 269 VAL A N 1
ATOM 2102 C CA . VAL A 1 269 ? 6.292 -16.619 -8.563 1.00 94.81 269 VAL A CA 1
ATOM 2103 C C . VAL A 1 269 ? 5.923 -15.569 -7.518 1.00 94.81 269 VAL A C 1
ATOM 2105 O O . VAL A 1 269 ? 6.783 -15.155 -6.744 1.00 94.81 269 VAL A O 1
ATOM 2108 N N . GLN A 1 270 ? 4.641 -15.207 -7.420 1.00 90.12 270 GLN A N 1
ATOM 2109 C CA . GLN A 1 270 ? 4.195 -14.165 -6.498 1.00 90.12 270 GLN A CA 1
ATOM 2110 C C . GLN A 1 270 ? 4.416 -14.538 -5.027 1.00 90.12 270 GLN A C 1
ATOM 2112 O O . GLN A 1 270 ? 4.874 -13.714 -4.240 1.00 90.12 270 GLN A O 1
ATOM 2117 N N . ARG A 1 271 ? 4.145 -15.791 -4.640 1.00 85.69 271 ARG A N 1
ATOM 2118 C CA . ARG A 1 271 ? 4.392 -16.270 -3.268 1.00 85.69 271 ARG A CA 1
ATOM 2119 C C . ARG A 1 271 ? 5.873 -16.273 -2.907 1.00 85.69 271 ARG A C 1
ATOM 2121 O O . ARG A 1 271 ? 6.226 -15.838 -1.815 1.00 85.69 271 ARG A O 1
ATOM 2128 N N . ALA A 1 272 ? 6.723 -16.756 -3.813 1.00 94.75 272 ALA A N 1
ATOM 2129 C CA . ALA A 1 272 ? 8.166 -16.766 -3.597 1.00 94.75 272 ALA A CA 1
ATOM 2130 C C . ALA A 1 272 ? 8.720 -15.340 -3.474 1.00 94.75 272 ALA A C 1
ATOM 2132 O O . ALA A 1 272 ? 9.525 -15.067 -2.585 1.00 94.75 272 ALA A O 1
ATOM 2133 N N . TRP A 1 273 ? 8.239 -14.422 -4.315 1.00 96.38 273 TRP A N 1
ATOM 2134 C CA . TRP A 1 273 ? 8.611 -13.015 -4.245 1.00 96.38 273 TRP A CA 1
ATOM 2135 C C . TRP A 1 273 ? 8.190 -12.361 -2.924 1.00 96.38 273 TRP A C 1
ATOM 2137 O O . TRP A 1 273 ? 9.026 -11.711 -2.304 1.00 96.38 273 TRP A O 1
ATOM 2147 N N . MET A 1 274 ? 6.955 -12.565 -2.445 1.00 82.69 274 MET A N 1
ATOM 2148 C CA . MET A 1 274 ? 6.515 -11.999 -1.157 1.00 82.69 274 MET A CA 1
ATOM 2149 C C . MET A 1 274 ? 7.407 -12.472 -0.005 1.00 82.69 274 MET A C 1
ATOM 2151 O O . MET A 1 274 ? 7.874 -11.653 0.780 1.00 82.69 274 MET A O 1
ATOM 2155 N N . ALA A 1 275 ? 7.727 -13.770 0.041 1.00 84.69 275 ALA A N 1
ATOM 2156 C CA . ALA A 1 275 ? 8.633 -14.312 1.052 1.00 84.69 275 ALA A CA 1
ATOM 2157 C C . ALA A 1 275 ? 10.038 -13.683 0.976 1.00 84.69 275 ALA A C 1
ATOM 2159 O O . ALA A 1 275 ? 10.615 -13.337 2.005 1.00 84.69 275 ALA A O 1
ATOM 2160 N N . TYR A 1 276 ? 10.579 -13.498 -0.234 1.00 93.62 276 TYR A N 1
ATOM 2161 C CA . TYR A 1 276 ? 11.862 -12.820 -0.438 1.00 93.62 276 TYR A CA 1
ATOM 2162 C C . TYR A 1 276 ? 11.820 -11.347 -0.011 1.00 93.62 276 TYR A C 1
ATOM 2164 O O . TYR A 1 276 ? 12.715 -10.897 0.704 1.00 93.62 276 TYR A O 1
ATOM 2172 N N . ARG A 1 277 ? 10.786 -10.606 -0.426 1.00 93.06 277 ARG A N 1
ATOM 2173 C CA . ARG A 1 277 ? 10.577 -9.199 -0.072 1.00 93.06 277 ARG A CA 1
ATOM 2174 C C . ARG A 1 277 ? 10.534 -9.038 1.440 1.00 93.06 277 ARG A C 1
ATOM 2176 O O . ARG A 1 277 ? 11.275 -8.222 1.975 1.00 93.06 277 ARG A O 1
ATOM 2183 N N . ASP A 1 278 ? 9.712 -9.830 2.118 1.00 81.69 278 ASP A N 1
ATOM 2184 C CA . ASP A 1 278 ? 9.508 -9.700 3.560 1.00 81.69 278 ASP A CA 1
ATOM 2185 C C . ASP A 1 278 ? 10.789 -10.069 4.322 1.00 81.69 278 ASP A C 1
ATOM 2187 O O . ASP A 1 278 ? 11.227 -9.319 5.193 1.00 81.69 278 ASP A O 1
ATOM 2191 N N . ALA A 1 279 ? 11.472 -11.150 3.927 1.00 85.94 279 ALA A N 1
ATOM 2192 C CA . ALA A 1 279 ? 12.755 -11.530 4.518 1.00 85.94 279 ALA A CA 1
ATOM 2193 C C . ALA A 1 279 ? 13.840 -10.457 4.311 1.00 85.94 279 ALA A C 1
ATOM 2195 O O . ALA A 1 279 ? 14.565 -10.117 5.247 1.00 85.94 279 ALA A O 1
ATOM 2196 N N . ARG A 1 280 ? 13.951 -9.902 3.097 1.00 90.44 280 ARG A N 1
ATOM 2197 C CA . ARG A 1 280 ? 14.951 -8.878 2.767 1.00 90.44 280 ARG A CA 1
ATOM 2198 C C . ARG A 1 280 ? 14.647 -7.551 3.452 1.00 90.44 280 ARG A C 1
ATOM 2200 O O . ARG A 1 280 ? 15.554 -6.939 4.006 1.00 90.44 280 ARG A O 1
ATOM 2207 N N . CYS A 1 281 ? 13.400 -7.095 3.420 1.00 88.50 281 CYS A N 1
ATOM 2208 C CA . CYS A 1 281 ? 13.041 -5.773 3.919 1.00 88.50 281 CYS A CA 1
ATOM 2209 C C . CYS A 1 281 ? 12.864 -5.723 5.441 1.00 88.50 281 CYS A C 1
ATOM 2211 O O . CYS A 1 281 ? 12.968 -4.640 6.007 1.00 88.50 281 CYS A O 1
ATOM 2213 N N . ASN A 1 282 ? 12.696 -6.863 6.120 1.00 85.19 282 ASN A N 1
ATOM 2214 C CA . ASN A 1 282 ? 12.751 -6.935 7.586 1.00 85.19 282 ASN A CA 1
ATOM 2215 C C . ASN A 1 282 ? 14.183 -7.073 8.131 1.00 85.19 282 ASN A C 1
ATOM 2217 O O . ASN A 1 282 ? 14.382 -7.000 9.340 1.00 85.19 282 ASN A O 1
ATOM 2221 N N . HIS A 1 283 ? 15.194 -7.230 7.269 1.00 83.75 283 HIS A N 1
ATOM 2222 C CA . HIS A 1 283 ? 16.592 -7.304 7.698 1.00 83.75 283 HIS A CA 1
ATOM 2223 C C . HIS A 1 283 ? 17.147 -5.981 8.262 1.00 83.75 283 HIS A C 1
ATOM 2225 O O . HIS A 1 283 ? 17.748 -6.020 9.338 1.00 83.75 283 HIS A O 1
ATOM 2231 N N . PRO A 1 284 ? 16.933 -4.803 7.630 1.00 82.12 284 PRO A N 1
ATOM 2232 C CA . PRO A 1 284 ? 17.480 -3.542 8.122 1.00 82.12 284 PRO A CA 1
ATOM 2233 C C . PRO A 1 284 ? 17.189 -3.221 9.599 1.00 82.12 284 PRO A C 1
ATOM 2235 O O . PRO A 1 284 ? 18.129 -2.848 10.293 1.00 82.12 284 PRO A O 1
ATOM 2238 N N . PRO A 1 285 ? 15.966 -3.376 10.146 1.00 72.25 285 PRO A N 1
ATOM 2239 C CA . PRO A 1 285 ? 15.737 -3.127 11.573 1.00 72.25 285 PRO A CA 1
ATOM 2240 C C . PRO A 1 285 ? 16.409 -4.136 12.514 1.00 72.25 285 PRO A C 1
ATOM 2242 O O . PRO A 1 285 ? 16.579 -3.835 13.695 1.00 72.25 285 PRO A O 1
ATOM 2245 N N . ILE A 1 286 ? 16.805 -5.313 12.020 1.00 77.19 286 ILE A N 1
ATOM 2246 C CA . ILE A 1 286 ? 17.555 -6.316 12.791 1.00 77.19 286 ILE A CA 1
ATOM 2247 C C . ILE A 1 286 ? 19.049 -5.969 12.798 1.00 77.19 286 ILE A C 1
ATOM 2249 O O . ILE A 1 286 ? 19.702 -6.039 13.841 1.00 77.19 286 ILE A O 1
ATOM 2253 N N . GLU A 1 287 ? 19.586 -5.593 11.638 1.00 80.62 287 GLU A N 1
ATOM 2254 C CA . GLU A 1 287 ? 21.004 -5.272 11.452 1.00 80.62 287 GLU A CA 1
ATOM 2255 C C . GLU A 1 287 ? 21.363 -3.887 12.018 1.00 80.62 287 GLU A C 1
ATOM 2257 O O . GLU A 1 287 ? 22.371 -3.723 12.712 1.00 80.62 287 GLU A O 1
ATOM 2262 N N . PHE A 1 288 ? 20.514 -2.883 11.783 1.00 78.88 288 PHE A N 1
ATOM 2263 C CA . PHE A 1 288 ? 20.775 -1.488 12.126 1.00 78.88 288 PHE A CA 1
ATOM 2264 C C . PHE A 1 288 ? 19.977 -1.048 13.358 1.00 78.88 288 PHE A C 1
ATOM 2266 O O . PHE A 1 288 ? 18.751 -1.012 13.360 1.00 78.88 288 PHE A O 1
ATOM 2273 N N . LYS A 1 289 ? 20.681 -0.600 14.407 1.00 72.25 289 LYS A N 1
ATOM 2274 C CA . LYS A 1 289 ? 20.078 -0.117 15.670 1.00 72.25 289 LYS A CA 1
ATOM 2275 C C . LYS A 1 289 ? 19.757 1.389 15.689 1.00 72.25 289 LYS A C 1
ATOM 2277 O O . LYS A 1 289 ? 19.500 1.951 16.750 1.00 72.25 289 LYS A O 1
ATOM 2282 N N . GLY A 1 290 ? 19.832 2.061 14.539 1.00 81.38 290 GLY A N 1
ATOM 2283 C CA . GLY A 1 290 ? 19.655 3.512 14.409 1.00 81.38 290 GLY A CA 1
ATOM 2284 C C . GLY A 1 290 ? 18.294 3.915 13.840 1.00 81.38 290 GLY A C 1
ATOM 2285 O O . GLY A 1 290 ? 17.572 3.103 13.269 1.00 81.38 290 GLY A O 1
ATOM 2286 N N . SER A 1 291 ? 17.974 5.210 13.905 1.00 81.19 291 SER A N 1
ATOM 2287 C CA . SER A 1 291 ? 16.730 5.780 13.356 1.00 81.19 291 SER A CA 1
ATOM 2288 C C . SER A 1 291 ? 16.588 5.639 11.832 1.00 81.19 291 SER A C 1
ATOM 2290 O O . SER A 1 291 ? 15.523 5.941 11.298 1.00 81.19 291 SER A O 1
ATOM 2292 N N . MET A 1 292 ? 17.642 5.200 11.132 1.00 85.44 292 MET A N 1
ATOM 2293 C CA . MET A 1 292 ? 17.649 4.928 9.689 1.00 85.44 292 MET A CA 1
ATOM 2294 C C . MET A 1 292 ? 17.043 3.572 9.305 1.00 85.44 292 MET A C 1
ATOM 2296 O O . MET A 1 292 ? 16.715 3.383 8.137 1.00 85.44 292 MET A O 1
ATOM 2300 N N . ALA A 1 293 ? 16.837 2.657 10.258 1.00 85.31 293 ALA A N 1
ATOM 2301 C CA . ALA A 1 293 ? 16.264 1.341 9.978 1.00 85.31 293 ALA A CA 1
ATOM 2302 C C . ALA A 1 293 ? 14.882 1.416 9.303 1.00 85.31 293 ALA A C 1
ATOM 2304 O O . ALA A 1 293 ? 14.649 0.739 8.305 1.00 85.31 293 ALA A O 1
ATOM 2305 N N . GLY A 1 294 ? 13.996 2.286 9.805 1.00 81.69 294 GLY A N 1
ATOM 2306 C CA . GLY A 1 294 ? 12.656 2.489 9.243 1.00 81.69 294 GLY A CA 1
ATOM 2307 C C . GLY A 1 294 ? 12.681 2.973 7.787 1.00 81.69 294 GLY A C 1
ATOM 2308 O O . GLY A 1 294 ? 12.116 2.302 6.925 1.00 81.69 294 GLY A O 1
ATOM 2309 N N . PRO A 1 295 ? 13.388 4.075 7.460 1.00 85.38 295 PRO A N 1
ATOM 2310 C CA . PRO A 1 295 ? 13.559 4.510 6.073 1.00 85.38 295 PRO A CA 1
ATOM 2311 C C . PRO A 1 295 ? 14.154 3.444 5.148 1.00 85.38 295 PRO A C 1
ATOM 2313 O O . PRO A 1 295 ? 13.761 3.373 3.989 1.00 85.38 295 PRO A O 1
ATOM 2316 N N . MET A 1 296 ? 15.095 2.625 5.631 1.00 89.06 296 MET A N 1
ATOM 2317 C CA . MET A 1 296 ? 15.713 1.557 4.832 1.00 89.06 296 MET A CA 1
ATOM 2318 C C . MET A 1 296 ? 14.732 0.421 4.529 1.00 89.06 296 MET A C 1
ATOM 2320 O O . MET A 1 296 ? 14.683 -0.058 3.396 1.00 89.06 296 MET A O 1
ATOM 2324 N N . GLN A 1 297 ? 13.933 0.015 5.517 1.00 87.62 297 GLN A N 1
ATOM 2325 C CA . GLN A 1 297 ? 12.859 -0.961 5.334 1.00 87.62 297 GLN A CA 1
ATOM 2326 C C . GLN A 1 297 ? 11.806 -0.440 4.351 1.00 87.62 297 GLN A C 1
ATOM 2328 O O . GLN A 1 297 ? 11.508 -1.120 3.370 1.00 87.62 297 GLN A O 1
ATOM 2333 N N . ALA A 1 298 ? 11.305 0.782 4.556 1.00 85.81 298 ALA A N 1
ATOM 2334 C CA . ALA A 1 298 ? 10.326 1.403 3.665 1.00 85.81 298 ALA A CA 1
ATOM 2335 C C . ALA A 1 298 ? 10.876 1.555 2.234 1.00 85.81 298 ALA A C 1
ATOM 2337 O O . ALA A 1 298 ? 10.177 1.242 1.270 1.00 85.81 298 ALA A O 1
ATOM 2338 N N . TRP A 1 299 ? 12.155 1.941 2.087 1.00 95.25 299 TRP A N 1
ATOM 2339 C CA . TRP A 1 299 ? 12.827 2.016 0.786 1.00 95.25 299 TRP A CA 1
ATOM 2340 C C . TRP A 1 299 ? 12.837 0.661 0.068 1.00 95.25 299 TRP A C 1
ATOM 2342 O O . TRP A 1 299 ? 12.444 0.553 -1.092 1.00 95.25 299 TRP A O 1
ATOM 2352 N N . CYS A 1 300 ? 13.236 -0.394 0.783 1.00 96.31 300 CYS A N 1
ATOM 2353 C CA . CYS A 1 300 ? 13.252 -1.757 0.257 1.00 96.31 300 CYS A CA 1
ATOM 2354 C C . CYS A 1 300 ? 11.858 -2.207 -0.202 1.00 96.31 300 CYS A C 1
ATOM 2356 O O . CYS A 1 300 ? 11.716 -2.766 -1.291 1.00 96.31 300 CYS A O 1
ATOM 2358 N N . LEU A 1 301 ? 10.832 -1.938 0.612 1.00 92.62 301 LEU A N 1
ATOM 2359 C CA . LEU A 1 301 ? 9.462 -2.357 0.337 1.00 92.62 301 LEU A CA 1
ATOM 2360 C C . LEU A 1 301 ? 8.903 -1.688 -0.919 1.00 92.62 301 LEU A C 1
ATOM 2362 O O . LEU A 1 301 ? 8.357 -2.397 -1.767 1.00 92.62 301 LEU A O 1
ATOM 2366 N N . PHE A 1 302 ? 9.043 -0.366 -1.080 1.00 94.00 302 PHE A N 1
ATOM 2367 C CA . PHE A 1 302 ? 8.518 0.294 -2.281 1.00 94.00 302 PHE A CA 1
ATOM 2368 C C . PHE A 1 302 ? 9.284 -0.118 -3.539 1.00 94.00 302 PHE A C 1
ATOM 2370 O O . PHE A 1 302 ? 8.649 -0.410 -4.548 1.00 94.00 302 PHE A O 1
ATOM 2377 N N . HIS A 1 303 ? 10.618 -0.203 -3.471 1.00 97.38 303 HIS A N 1
ATOM 2378 C CA . HIS A 1 303 ? 11.446 -0.489 -4.643 1.00 97.38 303 HIS A CA 1
ATOM 2379 C C . HIS A 1 303 ? 11.187 -1.903 -5.177 1.00 97.38 303 HIS A C 1
ATOM 2381 O O . HIS A 1 303 ? 10.875 -2.072 -6.350 1.00 97.38 303 HIS A O 1
ATOM 2387 N N . LEU A 1 304 ? 11.181 -2.914 -4.297 1.00 97.62 304 LEU A N 1
ATOM 2388 C CA . LEU A 1 304 ? 10.881 -4.293 -4.702 1.00 97.62 304 LEU A CA 1
ATOM 2389 C C . LEU A 1 304 ? 9.443 -4.482 -5.185 1.00 97.62 304 LEU A C 1
ATOM 2391 O O . LEU A 1 304 ? 9.191 -5.353 -6.016 1.00 97.62 304 LEU A O 1
ATOM 2395 N N . THR A 1 305 ? 8.495 -3.708 -4.649 1.00 96.69 305 THR A N 1
ATOM 2396 C CA . THR A 1 305 ? 7.099 -3.735 -5.111 1.00 96.69 305 THR A CA 1
ATOM 2397 C C . THR A 1 305 ? 6.979 -3.131 -6.506 1.00 96.69 305 THR A C 1
ATOM 2399 O O . THR A 1 305 ? 6.279 -3.694 -7.344 1.00 96.69 305 THR A O 1
ATOM 2402 N N . ALA A 1 306 ? 7.700 -2.043 -6.779 1.00 98.19 306 ALA A N 1
ATOM 2403 C CA . ALA A 1 306 ? 7.750 -1.415 -8.092 1.00 98.19 306 ALA A CA 1
ATOM 2404 C C . ALA A 1 306 ? 8.378 -2.329 -9.150 1.00 98.19 306 ALA A C 1
ATOM 2406 O O . ALA A 1 306 ? 7.766 -2.566 -10.191 1.00 98.19 306 ALA A O 1
ATOM 2407 N N . ASP A 1 307 ? 9.533 -2.925 -8.844 1.00 98.00 307 ASP A N 1
ATOM 2408 C CA . ASP A 1 307 ? 10.204 -3.882 -9.731 1.00 98.00 307 ASP A CA 1
ATOM 2409 C C . ASP A 1 307 ? 9.277 -5.048 -10.101 1.00 98.00 307 ASP A C 1
ATOM 2411 O O . ASP A 1 307 ? 9.148 -5.422 -11.268 1.00 98.00 307 ASP A O 1
ATOM 2415 N N . GLN A 1 308 ? 8.581 -5.607 -9.106 1.00 97.94 308 GLN A N 1
ATOM 2416 C CA . GLN A 1 308 ? 7.651 -6.710 -9.321 1.00 97.94 308 GLN A CA 1
ATOM 2417 C C . GLN A 1 308 ? 6.424 -6.280 -10.134 1.00 97.94 308 GLN A C 1
ATOM 2419 O O . GLN A 1 308 ? 5.984 -7.031 -11.006 1.00 97.94 308 GLN A O 1
ATOM 2424 N N . ALA A 1 309 ? 5.874 -5.089 -9.871 1.00 97.75 309 ALA A N 1
ATOM 2425 C CA . ALA A 1 309 ? 4.757 -4.535 -10.634 1.00 97.75 309 ALA A CA 1
ATOM 2426 C C . ALA A 1 309 ? 5.117 -4.435 -12.121 1.00 97.75 309 ALA A C 1
ATOM 2428 O O . ALA A 1 309 ? 4.412 -4.993 -12.960 1.00 97.75 309 ALA A O 1
ATOM 2429 N N . LEU A 1 310 ? 6.262 -3.821 -12.432 1.00 97.69 310 LEU A N 1
ATOM 2430 C CA . LEU A 1 310 ? 6.765 -3.683 -13.799 1.00 97.69 310 LEU A CA 1
ATOM 2431 C C . LEU A 1 310 ? 7.037 -5.045 -14.451 1.00 97.69 310 LEU A C 1
ATOM 2433 O O . LEU A 1 310 ? 6.715 -5.248 -15.623 1.00 97.69 310 LEU A O 1
ATOM 2437 N N . TRP A 1 311 ? 7.565 -6.013 -13.694 1.00 96.62 311 TRP A N 1
ATOM 2438 C CA . TRP A 1 311 ? 7.804 -7.364 -14.204 1.00 96.62 311 TRP A CA 1
ATOM 2439 C C . TRP A 1 311 ? 6.517 -8.080 -14.631 1.00 96.62 311 TRP A C 1
ATOM 2441 O O . TRP A 1 311 ? 6.545 -8.794 -15.637 1.00 96.62 311 TRP A O 1
ATOM 2451 N N . PHE A 1 312 ? 5.416 -7.917 -13.885 1.00 95.75 312 PHE A N 1
ATOM 2452 C CA . PHE A 1 312 ? 4.106 -8.459 -14.266 1.00 95.75 312 PHE A CA 1
ATOM 2453 C C . PHE A 1 312 ? 3.462 -7.652 -15.393 1.00 95.75 312 PHE A C 1
ATOM 2455 O O . PHE A 1 312 ? 2.900 -8.241 -16.309 1.00 95.75 312 PHE A O 1
ATOM 2462 N N . GLU A 1 313 ? 3.545 -6.324 -15.367 1.00 95.44 313 GLU A N 1
ATOM 2463 C CA . GLU A 1 313 ? 2.978 -5.476 -16.422 1.00 95.44 313 GLU A CA 1
ATOM 2464 C C . GLU A 1 313 ? 3.598 -5.753 -17.795 1.00 95.44 313 GLU A C 1
ATOM 2466 O O . GLU A 1 313 ? 2.881 -5.735 -18.791 1.00 95.44 313 GLU A O 1
ATOM 2471 N N . GLY A 1 314 ? 4.889 -6.095 -17.844 1.00 92.62 314 GLY A N 1
ATOM 2472 C CA . GLY A 1 314 ? 5.588 -6.485 -19.071 1.00 92.62 314 GLY A CA 1
ATOM 2473 C C . GLY A 1 314 ? 5.295 -7.905 -19.577 1.00 92.62 314 GLY A C 1
ATOM 2474 O O . GLY A 1 314 ? 5.976 -8.364 -20.495 1.00 92.62 314 GLY A O 1
ATOM 2475 N N . ARG A 1 315 ? 4.347 -8.644 -18.981 1.00 91.06 315 ARG A N 1
ATOM 2476 C CA . ARG A 1 315 ? 3.938 -9.977 -19.463 1.00 91.06 315 ARG A CA 1
ATOM 2477 C C . ARG A 1 315 ? 2.759 -9.869 -20.442 1.00 91.06 315 ARG A C 1
ATOM 2479 O O . ARG A 1 315 ? 1.893 -9.014 -20.227 1.00 91.06 315 ARG A O 1
ATOM 2486 N N . PRO A 1 316 ? 2.741 -10.720 -21.490 1.00 74.38 316 PRO A N 1
ATOM 2487 C CA . PRO A 1 316 ? 1.663 -10.746 -22.476 1.00 74.38 316 PRO A CA 1
ATOM 2488 C C . PRO A 1 316 ? 0.311 -11.009 -21.813 1.00 74.38 316 PRO A C 1
ATOM 2490 O O . PRO A 1 316 ? 0.265 -11.873 -20.908 1.00 74.38 316 PRO A O 1
#

Foldseek 3Di:
DDDDDDDDDDPDPDDDDDDDADDVVVVPCLQQDKWAFEDKDWQPLDPPPDDDDPCPVRHRPIWGDDQQWIPGDPPRTGGGWDKDKFFDAQCPPQNRSDPPRLVRVVVVQADNVCRRPHGWIWIHGNSPWIWTDSGSFWTWIDDDNTIIIITGHPPPQAADVVLLVQLVVLVVQLVVVVVVVPDDDDCPVVFDDDDVSVVVVCVVCLSNDSLVSQCRQLVVQCVVVDPDLVSLLVSLVNLLRHLQVLLVVLLVVCLVPDDPVSNVVSVVVVVVLVVVLCVVLVVQVVPDVDSNSSSSSSNSSSSSSNVSSVVSVPDD

Sequence (316 aa):
MPRLIAALLTFGILIPARAMPLDPSEDKMVFSDQWMLGKRVAAPWTNGTRQQDSLNKSLGHPIRFLRERIDAETPLACAKPKYEFRQLAPRALFHGRLTDPDKQAAALGFDEANIREQKIWTLTTGCGVEFHFVDPYTALFAIDDDYVYKLERDWPPGPRPKDAAEVEACLKLVAENGAARGLHEEEILTEKTGPAGRLASAAATAPFESVSCIGVVANACIQRAGDSNGTRIECYERERAVWDARLNQAYKRLRAESEPDVHGSYQKVQRAWMAYRDARCNHPPIEFKGSMAGPMQAWCLFHLTADQALWFEGRP

Radius of gyration: 25.35 Å; chains: 1; bounding box: 69×82×62 Å